Protein AF-0000000083314399 (afdb_homodimer)

InterPro domains:
  IPR007227 Cell shape-determining protein MreD [PF04093] (11-150)
  IPR007227 Cell shape-determining protein MreD [TIGR03426] (12-155)
  IPR026034 Cell shape-determining protein MreD, proteobacterial type [PIRSF018472] (8-161)
  IPR026034 Cell shape-determining protein MreD, proteobacterial type [PTHR37484] (16-159)

Solvent-accessible surface area (backbone atoms only — not comparable to full-atom values): 18284 Å² total; per-residue (Å²): 135,82,70,77,73,71,66,68,52,82,77,54,68,65,57,56,53,48,53,48,51,52,21,45,54,56,48,66,37,84,62,43,73,42,64,57,48,51,59,43,43,60,48,51,46,42,50,38,12,39,75,36,43,88,81,43,46,53,67,54,27,32,53,52,12,40,52,52,10,62,72,65,70,45,68,64,32,35,42,14,33,17,34,28,53,32,34,50,56,30,43,72,43,18,73,67,45,69,74,45,53,62,74,55,32,23,63,63,44,27,61,46,39,44,48,32,59,43,44,44,51,52,51,39,43,74,74,66,46,74,84,75,66,80,53,65,61,41,15,30,52,50,42,26,68,40,37,56,54,49,51,56,60,73,45,44,78,34,59,55,69,64,70,70,71,70,75,61,76,129,134,82,71,77,74,72,67,67,53,82,76,53,68,66,57,56,52,49,53,48,50,52,20,45,55,56,47,66,36,83,63,43,75,40,63,57,48,50,59,43,44,60,48,52,47,43,49,36,14,40,75,37,43,88,79,42,47,53,67,54,27,31,53,52,13,40,53,51,11,62,72,64,71,43,67,65,32,37,42,14,34,18,34,28,51,34,36,50,56,30,43,73,43,19,74,67,46,68,73,47,54,63,75,56,32,22,62,64,46,27,63,46,40,44,47,32,58,43,45,44,51,52,52,40,42,76,72,66,47,74,85,75,64,81,54,65,59,41,16,31,53,51,43,27,69,41,38,55,55,49,51,56,61,73,44,45,78,35,58,56,69,66,72,72,72,69,76,63,78,129

Organism: NCBI:txid1204385

Secondary structure (DSSP, 8-state):
--------PPPPHHHHHHHHHHHHHHHHSGGGGSTTS--HHHHHHHHHHHH-TTTS-HHHHHHHHHHHHHHTT--TTHHHHHHHHHHHHHHHHHHHHTTS-HHHHHHHHHHHHHHHHHHHHHHHHHTTPPPPPGGGGHHHHHHHHTHHHHHHHHTGGGG------TTS--/--------PPPPHHHHHHHHHHHHHHHHSGGGGSTTS--HHHHHHHHHHHH-TTTS-HHHHHHHHHHHHHHTT--TTHHHHHHHHHHHHHHHHHHHHTTS-HHHHHHHHHHHHHHHHHHHHHHHHHTTPPPPPGGGGHHHHHHHHTHHHHHHHHSGGGG------TTS--

Foldseek 3Di:
DPPQPLPQPDDDLVLLVVQLVVLLVVCLDPCVPPLQAARSNLLSLLVCLLVPVPSRDLVNLLVSQQVSCVSVVHDRCQLSVLSSQLSVVSNVCSVVLVVDDQLVSLVVSLVSLVSSLVSSQVVCVVVVDDRDDPSNSNRSVVSSVCSVVCCCPSSVVSSPRPPPPVPPDD/DPPQPLPQPDDDLVLLVVQLVVLLVVCLDPCVPPLQAANSNLLSLLVCLLVPVPSRDLVNLLVSQQVSCVSVVHDRCQSSVLSSQLSVVSNVCSVVLVPDDQLVSLVVSLVSLVSSLVSSQVVCVVVPDDRDDPSNSNRSVVSSVCSVVCCCPSSVVSSPRPPPPVPPDD

Nearest PDB structures (foldseek):
  8ubd-assembly1_C  TM=3.858E-01  e=6.790E+00  Bordetella phage BPP-1
  1x91-assembly1_A  TM=2.733E-01  e=7.111E+00  Arabidopsis thaliana
  8ubd-assembly1_C  TM=3.862E-01  e=6.000E+00  Bordetella phage BPP-1
  1x91-assembly1_A  TM=2.735E-01  e=3.454E+00  Arabidopsis thaliana
  2ef2-assembly1_A  TM=1.839E-01  e=8.279E+00  Physeter macrocephalus

Structure (mmCIF, N/CA/C/O backbone):
data_AF-0000000083314399-model_v1
#
loop_
_entity.id
_entity.type
_entity.pdbx_description
1 polymer 'Rod shape-determining protein MreD'
#
loop_
_atom_site.group_PDB
_atom_site.id
_atom_site.type_symbol
_atom_site.label_atom_id
_atom_site.label_alt_id
_atom_site.label_comp_id
_atom_site.label_asym_id
_atom_site.label_entity_id
_atom_site.label_seq_id
_atom_site.pdbx_PDB_ins_code
_atom_site.Cartn_x
_atom_site.Cartn_y
_atom_site.Cartn_z
_atom_site.occupancy
_atom_site.B_iso_or_equiv
_atom_site.auth_seq_id
_atom_site.auth_comp_id
_atom_site.auth_asym_id
_atom_site.auth_atom_id
_atom_site.pdbx_PDB_model_num
ATOM 1 N N . MET A 1 1 ? -33.312 -35.875 -5.895 1 33.41 1 MET A N 1
ATOM 2 C CA . MET A 1 1 ? -31.922 -35.719 -6.262 1 33.41 1 MET A CA 1
ATOM 3 C C . MET A 1 1 ? -31.297 -34.531 -5.551 1 33.41 1 MET A C 1
ATOM 5 O O . MET A 1 1 ? -31.453 -33.375 -5.984 1 33.41 1 MET A O 1
ATOM 9 N N . ASN A 1 2 ? -31.266 -34.438 -4.211 1 35.62 2 ASN A N 1
ATOM 10 C CA . ASN A 1 2 ? -30.75 -33.344 -3.381 1 35.62 2 ASN A CA 1
ATOM 11 C C . ASN A 1 2 ? -29.281 -33.062 -3.693 1 35.62 2 ASN A C 1
ATOM 13 O O . ASN A 1 2 ? -28.422 -33.938 -3.566 1 35.62 2 ASN A O 1
ATOM 17 N N . SER A 1 3 ? -29 -32.219 -4.641 1 41.69 3 SER A N 1
ATOM 18 C CA . SER A 1 3 ? -27.656 -31.75 -4.965 1 41.69 3 SER A CA 1
ATOM 19 C C . SER A 1 3 ? -26.875 -31.375 -3.701 1 41.69 3 SER A C 1
ATOM 21 O O . SER A 1 3 ? -27.375 -30.625 -2.869 1 41.69 3 SER A O 1
ATOM 23 N N . PRO A 1 4 ? -26.047 -32.219 -3.199 1 45.06 4 PRO A N 1
ATOM 24 C CA . PRO A 1 4 ? -25.266 -31.875 -2.018 1 45.06 4 PRO A CA 1
ATOM 25 C C . PRO A 1 4 ? -24.781 -30.438 -2.039 1 45.06 4 PRO A C 1
ATOM 27 O O . PRO A 1 4 ? -24.281 -29.969 -3.064 1 45.06 4 PRO A O 1
ATOM 30 N N . GLN A 1 5 ? -25.5 -29.562 -1.519 1 42.66 5 GLN A N 1
ATOM 31 C CA . GLN A 1 5 ? -25.062 -28.188 -1.385 1 42.66 5 GLN A CA 1
ATOM 32 C C . GLN A 1 5 ? -23.625 -28.109 -0.854 1 42.66 5 GLN A C 1
ATOM 34 O O . GLN A 1 5 ? -23.328 -28.656 0.209 1 42.66 5 GLN A O 1
ATOM 39 N N . TYR A 1 6 ? -22.562 -28.25 -1.559 1 45.03 6 TYR A N 1
ATOM 40 C CA . TYR A 1 6 ? -21.156 -28.047 -1.194 1 45.03 6 TYR A CA 1
ATOM 41 C C . TYR A 1 6 ? -21 -26.812 -0.312 1 45.03 6 TYR A C 1
ATOM 43 O O . TYR A 1 6 ? -21.281 -25.703 -0.737 1 45.03 6 TYR A O 1
AT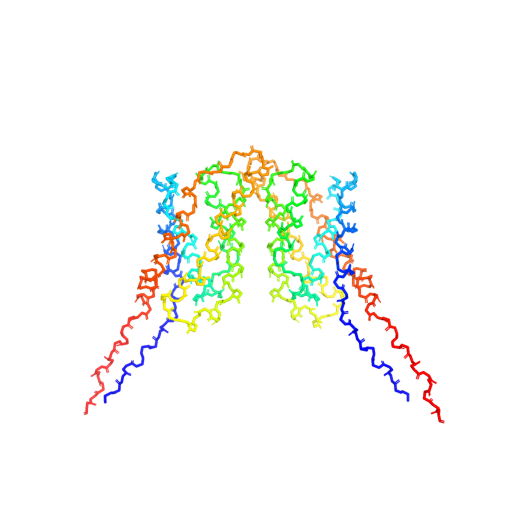OM 51 N N . LEU A 1 7 ? -21.328 -26.953 0.958 1 47.09 7 LEU A N 1
ATOM 52 C CA . LEU A 1 7 ? -21.031 -25.812 1.828 1 47.09 7 LEU A CA 1
ATOM 53 C C . LEU A 1 7 ? -19.531 -25.562 1.889 1 47.09 7 LEU A C 1
ATOM 55 O O . LEU A 1 7 ? -18.75 -26.484 2.107 1 47.09 7 LEU A O 1
ATOM 59 N N . LEU A 1 8 ? -18.953 -24.75 1.155 1 49.12 8 LEU A N 1
ATOM 60 C CA . LEU A 1 8 ? -17.547 -24.328 1.231 1 49.12 8 LEU A CA 1
ATOM 61 C C . LEU A 1 8 ? -17.156 -24.016 2.67 1 49.12 8 LEU A C 1
ATOM 63 O O . LEU A 1 8 ? -17.828 -23.234 3.346 1 49.12 8 LEU A O 1
ATOM 67 N N . ARG A 1 9 ? -16.547 -24.938 3.35 1 54.47 9 ARG A N 1
ATOM 68 C CA . ARG A 1 9 ? -16.047 -24.672 4.695 1 54.47 9 ARG A CA 1
ATOM 69 C C . ARG A 1 9 ? -15.039 -23.516 4.688 1 54.47 9 ARG A C 1
ATOM 71 O O . ARG A 1 9 ? -14.359 -23.281 3.688 1 54.47 9 ARG A O 1
ATOM 78 N N . PRO A 1 10 ? -15.062 -22.734 5.746 1 59.75 10 PRO A N 1
ATOM 79 C CA . PRO A 1 10 ? -14.094 -21.641 5.852 1 59.75 10 PRO A CA 1
ATOM 80 C C . PRO A 1 10 ? -12.648 -22.109 5.695 1 59.75 10 PRO A C 1
ATOM 82 O O . PRO A 1 10 ? -12.312 -23.234 6.109 1 59.75 10 PRO A O 1
ATOM 85 N N . VAL A 1 11 ? -11.977 -21.547 4.828 1 65.38 11 VAL A N 1
ATOM 86 C CA . VAL A 1 11 ? -10.586 -21.922 4.578 1 65.38 11 VAL A CA 1
ATOM 87 C C . VAL A 1 11 ? -9.789 -21.828 5.875 1 65.38 11 VAL A C 1
ATOM 89 O O . VAL A 1 11 ? -9.914 -20.859 6.625 1 65.38 11 VAL A O 1
ATOM 92 N N . ASN A 1 12 ? -9.07 -22.859 6.137 1 82.5 12 ASN A N 1
ATOM 93 C CA . ASN A 1 12 ? -8.172 -22.969 7.285 1 82.5 12 ASN A CA 1
ATOM 94 C C . ASN A 1 12 ? -6.992 -22.016 7.172 1 82.5 12 ASN A C 1
ATOM 96 O O . ASN A 1 12 ? -6.32 -21.969 6.145 1 82.5 12 ASN A O 1
ATOM 100 N N . PRO A 1 13 ? -6.734 -21.219 8.109 1 88.25 13 PRO A N 1
ATOM 101 C CA . PRO A 1 13 ? -5.59 -20.297 8.102 1 88.25 13 PRO A CA 1
ATOM 102 C C . PRO A 1 13 ? -4.262 -21.016 7.875 1 88.25 13 PRO A C 1
ATOM 104 O O . PRO A 1 13 ? -3.342 -20.438 7.281 1 88.25 13 PRO A O 1
ATOM 107 N N . GLY A 1 14 ? -4.277 -22.234 8.328 1 91.69 14 GLY A N 1
ATOM 108 C CA . GLY A 1 14 ? -3.076 -23.016 8.102 1 91.69 14 GLY A CA 1
ATOM 109 C C . GLY A 1 14 ? -2.795 -23.266 6.633 1 91.69 14 GLY A C 1
ATOM 110 O O . GLY A 1 14 ? -1.64 -23.234 6.203 1 91.69 14 GLY A O 1
ATOM 111 N N . PHE A 1 15 ? -3.811 -23.5 5.906 1 93.62 15 PHE A N 1
ATOM 112 C CA . PHE A 1 15 ? -3.66 -23.75 4.477 1 93.62 15 PHE A CA 1
ATOM 113 C C . PHE A 1 15 ? -3.199 -22.484 3.752 1 93.62 15 PHE A C 1
ATOM 115 O O . PHE A 1 15 ? -2.377 -22.562 2.838 1 93.62 15 PHE A O 1
ATOM 122 N N . ILE A 1 16 ? -3.707 -21.375 4.086 1 95.56 16 ILE A N 1
ATOM 123 C CA . ILE A 1 16 ? -3.291 -20.094 3.516 1 95.56 16 ILE A CA 1
ATOM 124 C C . ILE A 1 16 ? -1.799 -19.891 3.76 1 95.56 16 ILE A C 1
ATOM 126 O O . ILE A 1 16 ? -1.044 -19.609 2.826 1 95.56 16 ILE A O 1
ATOM 130 N N . ALA A 1 17 ? -1.405 -20.094 5.012 1 96.06 17 ALA A N 1
ATOM 131 C CA . ALA A 1 17 ? 0.004 -19.938 5.367 1 96.06 17 ALA A CA 1
ATOM 132 C C . ALA A 1 17 ? 0.876 -20.906 4.574 1 96.06 17 ALA A C 1
ATOM 134 O O . ALA A 1 17 ? 1.931 -20.531 4.062 1 96.06 17 ALA A O 1
ATOM 135 N N . PHE A 1 18 ? 0.398 -22.078 4.504 1 96.62 18 PHE A N 1
ATOM 136 C CA . PHE A 1 18 ? 1.119 -23.109 3.779 1 96.62 18 PHE A CA 1
ATOM 137 C C . PHE A 1 18 ? 1.294 -22.734 2.314 1 96.62 18 PHE A C 1
ATOM 139 O O . PHE A 1 18 ? 2.371 -22.906 1.744 1 96.62 18 PHE A O 1
ATOM 146 N N . SER A 1 19 ? 0.256 -22.234 1.686 1 96.88 19 SER A N 1
ATOM 147 C CA . SER A 1 19 ? 0.327 -21.844 0.28 1 96.88 19 SER A CA 1
ATOM 148 C C . SER A 1 19 ? 1.329 -20.719 0.069 1 96.88 19 SER A C 1
ATOM 150 O O . SER A 1 19 ? 2.041 -20.688 -0.937 1 96.88 19 SER A O 1
ATOM 152 N N . PHE A 1 20 ? 1.442 -19.766 1.006 1 97.75 20 PHE A N 1
ATOM 153 C CA . PHE A 1 20 ? 2.42 -18.688 0.909 1 97.75 20 PHE A CA 1
ATOM 154 C C . PHE A 1 20 ? 3.838 -19.234 1.056 1 97.75 20 PHE A C 1
ATOM 156 O O . PHE A 1 20 ? 4.754 -18.781 0.37 1 97.75 20 PHE A O 1
ATOM 163 N N . VAL A 1 21 ? 3.992 -20.172 1.996 1 97.12 21 VAL A N 1
ATOM 164 C CA . VAL A 1 21 ? 5.309 -20.75 2.211 1 97.12 21 VAL A CA 1
ATOM 165 C C . VAL A 1 21 ? 5.777 -21.453 0.937 1 97.12 21 VAL A C 1
ATOM 167 O O . VAL A 1 21 ? 6.918 -21.281 0.504 1 97.12 21 VAL A O 1
ATOM 170 N N . LEU A 1 22 ? 4.938 -22.219 0.293 1 96.75 22 LEU A N 1
ATOM 171 C CA . LEU A 1 22 ? 5.266 -22.922 -0.943 1 96.75 22 LEU A CA 1
ATOM 172 C C . LEU A 1 22 ? 5.594 -21.938 -2.059 1 96.75 22 LEU A C 1
ATOM 174 O O . LEU A 1 22 ? 6.547 -22.141 -2.811 1 96.75 22 LEU A O 1
ATOM 178 N N . ALA A 1 23 ? 4.793 -20.906 -2.195 1 96.88 23 ALA A N 1
ATOM 179 C CA . ALA A 1 23 ? 5.039 -19.891 -3.205 1 96.88 23 ALA A CA 1
ATOM 180 C C . ALA A 1 23 ? 6.379 -19.203 -2.975 1 96.88 23 ALA A C 1
ATOM 182 O O . ALA A 1 23 ? 7.129 -18.953 -3.924 1 96.88 23 ALA A O 1
ATOM 183 N N . PHE A 1 24 ? 6.652 -18.922 -1.72 1 95.69 24 PHE A N 1
ATOM 184 C CA . PHE A 1 24 ? 7.91 -18.281 -1.346 1 95.69 24 PHE A CA 1
ATOM 185 C C . PHE A 1 24 ? 9.094 -19.188 -1.671 1 95.69 24 PHE A C 1
ATOM 187 O O . PHE A 1 24 ? 10.102 -18.734 -2.219 1 95.69 24 PHE A O 1
ATOM 194 N N . LEU A 1 25 ? 8.977 -20.453 -1.28 1 94.44 25 LEU A N 1
ATOM 195 C CA . LEU A 1 25 ? 10.031 -21.422 -1.569 1 94.44 25 LEU A CA 1
ATOM 196 C C . LEU A 1 25 ? 10.266 -21.531 -3.072 1 94.44 25 LEU A C 1
ATOM 198 O O . LEU A 1 25 ? 11.414 -21.641 -3.52 1 94.44 25 LEU A O 1
ATOM 202 N N . PHE A 1 26 ? 9.195 -21.484 -3.848 1 93.88 26 PHE A N 1
ATOM 203 C CA . PHE A 1 26 ? 9.312 -21.516 -5.301 1 93.88 26 PHE A CA 1
ATOM 204 C C . PHE A 1 26 ? 10.102 -20.312 -5.805 1 93.88 26 PHE A C 1
ATOM 206 O O . PHE A 1 26 ? 10.977 -20.453 -6.656 1 93.88 26 PHE A O 1
ATOM 213 N N . ASN A 1 27 ? 9.812 -19.172 -5.293 1 93.12 27 ASN A N 1
ATOM 214 C CA . ASN A 1 27 ? 10.469 -17.938 -5.723 1 93.12 27 ASN A CA 1
ATOM 215 C C . ASN A 1 27 ? 11.93 -17.891 -5.285 1 93.12 27 ASN A C 1
ATOM 217 O O . ASN A 1 27 ? 12.742 -17.172 -5.871 1 93.12 27 ASN A O 1
ATOM 221 N N . LEU A 1 28 ? 12.258 -18.609 -4.234 1 87.94 28 LEU A N 1
ATOM 222 C CA . LEU A 1 28 ? 13.609 -18.609 -3.697 1 87.94 28 LEU A CA 1
ATOM 223 C C . LEU A 1 28 ? 14.516 -19.516 -4.527 1 87.94 28 LEU A C 1
ATOM 225 O O . LEU A 1 28 ? 15.742 -19.453 -4.41 1 87.94 28 LEU A O 1
ATOM 229 N N . MET A 1 29 ? 13.977 -20.297 -5.277 1 88.25 29 MET A N 1
ATOM 230 C CA . MET A 1 29 ? 14.766 -21.234 -6.082 1 88.25 29 MET A CA 1
ATOM 231 C C . MET A 1 29 ? 15.625 -20.484 -7.094 1 88.25 29 MET A C 1
ATOM 233 O O . MET A 1 29 ? 15.312 -19.359 -7.473 1 88.25 29 MET A O 1
ATOM 237 N N . PRO A 1 30 ? 16.656 -21.062 -7.543 1 81.44 30 PRO A N 1
ATOM 238 C CA . PRO A 1 30 ? 17.625 -20.391 -8.422 1 81.44 30 PRO A CA 1
ATOM 239 C C . PRO A 1 30 ? 17 -19.906 -9.727 1 81.44 30 PRO A C 1
ATOM 241 O O . PRO A 1 30 ? 17.5 -18.969 -10.344 1 81.44 30 PRO A O 1
ATOM 244 N N . TRP A 1 31 ? 15.898 -20.547 -10.172 1 77.25 31 TRP A N 1
ATOM 245 C CA . TRP A 1 31 ? 15.266 -20.094 -11.406 1 77.25 31 TRP A CA 1
ATOM 246 C C . TRP A 1 31 ? 14.477 -18.812 -11.18 1 77.25 31 TRP A C 1
ATOM 248 O O . TRP A 1 31 ? 14.016 -18.188 -12.133 1 77.25 31 TRP A O 1
ATOM 258 N N .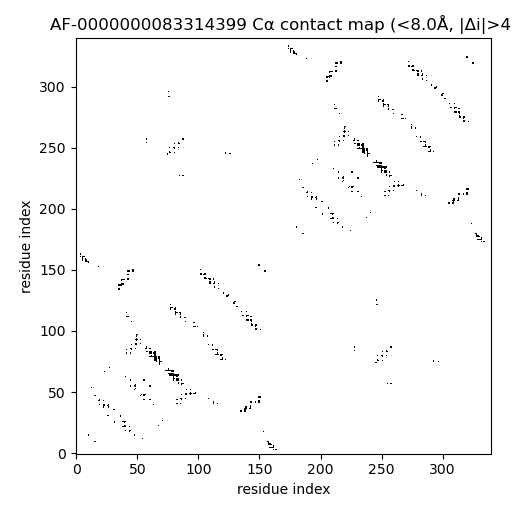 GLY A 1 32 ? 14.391 -18.469 -9.977 1 68.5 32 GLY A N 1
ATOM 259 C CA . GLY A 1 32 ? 13.617 -17.281 -9.625 1 68.5 32 GLY A CA 1
ATOM 260 C C . GLY A 1 32 ? 14.195 -16 -10.211 1 68.5 32 GLY A C 1
ATOM 261 O O . GLY A 1 32 ? 13.484 -15.008 -10.359 1 68.5 32 GLY A O 1
ATOM 262 N N . HIS A 1 33 ? 15.391 -16.094 -10.641 1 67.69 33 HIS A N 1
ATOM 263 C CA . HIS A 1 33 ? 16.062 -14.906 -11.164 1 67.69 33 HIS A CA 1
ATOM 264 C C . HIS A 1 33 ? 15.891 -14.805 -12.672 1 67.69 33 HIS A C 1
ATOM 266 O O . HIS A 1 33 ? 16.219 -13.773 -13.273 1 67.69 33 HIS A O 1
ATOM 272 N N . ILE A 1 34 ? 15.312 -15.859 -13.148 1 75.25 34 ILE A N 1
ATOM 273 C CA . ILE A 1 34 ? 15.008 -15.805 -14.57 1 75.25 34 ILE A CA 1
ATOM 274 C C . ILE A 1 34 ? 13.852 -14.836 -14.82 1 75.25 34 ILE A C 1
ATOM 276 O O . ILE A 1 34 ? 12.883 -14.812 -14.055 1 75.25 34 ILE A O 1
ATOM 280 N N . GLN A 1 35 ? 13.961 -14.133 -15.82 1 77.62 35 GLN A N 1
ATOM 281 C CA . GLN A 1 35 ? 13.078 -12.984 -16.047 1 77.62 35 GLN A CA 1
ATOM 282 C C . GLN A 1 35 ? 11.664 -13.438 -16.375 1 77.62 35 GLN A C 1
ATOM 284 O O . GLN A 1 35 ? 10.703 -12.68 -16.172 1 77.62 35 GLN A O 1
ATOM 289 N N . TRP A 1 36 ? 11.508 -14.727 -16.781 1 83.88 36 TRP A N 1
ATOM 290 C CA . TRP A 1 36 ? 10.172 -15.109 -17.219 1 83.88 36 TRP A CA 1
ATOM 291 C C . TRP A 1 36 ? 9.469 -15.938 -16.141 1 83.88 36 TRP A C 1
ATOM 293 O O . TRP A 1 36 ? 8.289 -16.281 -16.281 1 83.88 36 TRP A O 1
ATOM 303 N N . ILE A 1 37 ? 10.117 -16.219 -15.125 1 89.88 37 ILE A N 1
ATOM 304 C CA . ILE A 1 37 ? 9.516 -17.016 -14.07 1 89.88 37 ILE A CA 1
ATOM 305 C C . ILE A 1 37 ? 8.484 -16.188 -13.312 1 89.88 37 ILE A C 1
ATOM 307 O O . ILE A 1 37 ? 8.781 -15.055 -12.891 1 89.88 37 ILE A O 1
ATOM 311 N N . PRO A 1 38 ? 7.289 -16.75 -13.219 1 94.44 38 PRO A N 1
ATOM 312 C CA . PRO A 1 38 ? 6.238 -15.984 -12.539 1 94.44 38 PRO A CA 1
ATOM 313 C C . PRO A 1 38 ? 6.496 -15.828 -11.047 1 94.44 38 PRO A C 1
ATOM 315 O O . PRO A 1 38 ? 7.148 -16.688 -10.438 1 94.44 38 PRO A O 1
ATOM 318 N N . ASP A 1 39 ? 6.113 -14.758 -10.477 1 95.38 39 ASP A N 1
ATOM 319 C CA . ASP A 1 39 ? 6.102 -14.531 -9.031 1 95.38 39 ASP A CA 1
ATOM 320 C C . ASP A 1 39 ? 4.902 -15.211 -8.383 1 95.38 39 ASP A C 1
ATOM 322 O O . ASP A 1 39 ? 3.818 -14.633 -8.297 1 95.38 39 ASP A O 1
ATOM 326 N N . LEU A 1 40 ? 5.133 -16.375 -7.828 1 97 40 LEU A N 1
ATOM 327 C CA . LEU A 1 40 ? 4.039 -17.156 -7.262 1 97 40 LEU A CA 1
ATOM 328 C C . LEU A 1 40 ? 3.523 -16.516 -5.977 1 97 40 LEU A C 1
ATOM 330 O O . LEU A 1 40 ? 2.361 -16.703 -5.609 1 97 40 LEU A O 1
ATOM 334 N N . VAL A 1 41 ? 4.391 -15.805 -5.258 1 97.25 41 VAL A N 1
ATOM 335 C CA . VAL A 1 41 ? 3.941 -15.109 -4.055 1 97.25 41 VAL A CA 1
ATOM 336 C C . VAL A 1 41 ? 2.902 -14.055 -4.43 1 97.25 41 VAL A C 1
ATOM 338 O O . VAL A 1 41 ? 1.855 -13.945 -3.785 1 97.25 41 VAL A O 1
ATOM 341 N N . ALA A 1 42 ? 3.186 -13.297 -5.484 1 97.44 42 ALA A N 1
ATOM 342 C CA . ALA A 1 42 ? 2.234 -12.297 -5.965 1 97.44 42 ALA A CA 1
ATOM 343 C C . ALA A 1 42 ? 0.92 -12.945 -6.387 1 97.44 42 ALA A C 1
ATOM 345 O O . ALA A 1 42 ? -0.159 -12.438 -6.078 1 97.44 42 ALA A O 1
ATOM 346 N N . LEU A 1 43 ? 1.04 -14.062 -7.059 1 98.19 43 LEU A N 1
ATOM 347 C CA . LEU A 1 43 ? -0.142 -14.766 -7.539 1 98.19 43 LEU A CA 1
ATOM 348 C C . LEU A 1 43 ? -0.992 -15.258 -6.371 1 98.19 43 LEU A C 1
ATOM 350 O O . LEU A 1 43 ? -2.205 -15.047 -6.348 1 98.19 43 LEU A O 1
ATOM 354 N N . VAL A 1 44 ? -0.405 -15.875 -5.434 1 98.19 44 VAL A N 1
ATOM 355 C CA . VAL A 1 44 ? -1.103 -16.406 -4.27 1 98.19 44 VAL A CA 1
ATOM 356 C C . VAL A 1 44 ? -1.679 -15.258 -3.443 1 98.19 44 VAL A C 1
ATOM 358 O O . VAL A 1 44 ? -2.787 -15.359 -2.912 1 98.19 44 VAL A O 1
ATOM 361 N N . LEU A 1 45 ? -0.898 -14.203 -3.367 1 98.31 45 LEU A N 1
ATOM 362 C CA . LEU A 1 45 ? -1.352 -13.031 -2.625 1 98.31 45 LEU A CA 1
ATOM 363 C C . LEU A 1 45 ? -2.635 -12.469 -3.23 1 98.31 45 LEU A C 1
ATOM 365 O O . LEU A 1 45 ? -3.617 -12.25 -2.518 1 98.31 45 LEU A O 1
ATOM 369 N N . VAL A 1 46 ? -2.568 -12.242 -4.523 1 97.88 46 VAL A N 1
ATOM 370 C CA . VAL A 1 46 ? -3.752 -11.688 -5.172 1 97.88 46 VAL A CA 1
ATOM 371 C C . VAL A 1 46 ? -4.922 -12.656 -5.035 1 97.88 46 VAL A C 1
ATOM 373 O O . VAL A 1 46 ? -6.062 -12.242 -4.812 1 97.88 46 VAL A O 1
ATOM 376 N N . PHE A 1 47 ? -4.668 -13.938 -5.133 1 97.94 47 PHE A N 1
ATOM 377 C CA . PHE A 1 47 ? -5.707 -14.953 -5 1 97.94 47 PHE A CA 1
ATOM 378 C C . PHE A 1 47 ? -6.395 -14.852 -3.643 1 97.94 47 PHE A C 1
ATOM 380 O O . PHE A 1 47 ? -7.621 -14.773 -3.568 1 97.94 47 PHE A O 1
ATOM 387 N N . TRP A 1 48 ? -5.684 -14.82 -2.629 1 97.5 48 TRP A N 1
ATOM 388 C CA . TRP A 1 48 ? -6.27 -14.805 -1.293 1 97.5 48 TRP A CA 1
ATOM 389 C C . TRP A 1 48 ? -6.887 -13.445 -0.982 1 97.5 48 TRP A C 1
ATOM 391 O O . TRP A 1 48 ? -7.875 -13.359 -0.249 1 97.5 48 TRP A O 1
ATOM 401 N N . ASN A 1 49 ? -6.227 -12.352 -1.531 1 97.19 49 ASN A N 1
ATOM 402 C CA . ASN A 1 49 ? -6.848 -11.039 -1.371 1 97.19 49 ASN A CA 1
ATOM 403 C C . ASN A 1 49 ? -8.25 -11 -1.967 1 97.19 49 ASN A C 1
ATOM 405 O O . ASN A 1 49 ? -9.133 -10.312 -1.452 1 97.19 49 ASN A O 1
ATOM 409 N N . ILE A 1 50 ? -8.438 -11.703 -3.008 1 96.25 50 ILE A N 1
ATOM 410 C CA . ILE A 1 50 ? -9.727 -11.727 -3.697 1 96.25 50 ILE A CA 1
ATOM 411 C C . ILE A 1 50 ? -10.68 -12.68 -2.986 1 96.25 50 ILE A C 1
ATOM 413 O O . ILE A 1 50 ? -11.852 -12.352 -2.771 1 96.25 50 ILE A O 1
ATOM 417 N N . HIS A 1 51 ? -10.242 -13.812 -2.527 1 94.69 51 HIS A N 1
ATOM 418 C CA . HIS A 1 51 ? -11.117 -14.836 -1.979 1 94.69 51 HIS A CA 1
ATOM 419 C C . HIS A 1 51 ? -11.266 -14.688 -0.469 1 94.69 51 HIS A C 1
ATOM 421 O O . HIS A 1 51 ? -12.328 -14.984 0.086 1 94.69 51 HIS A O 1
ATOM 427 N N . GLN A 1 52 ? -10.211 -14.242 0.203 1 94.12 52 GLN A N 1
ATOM 428 C CA . GLN A 1 52 ? -10.234 -14.094 1.655 1 94.12 52 GLN A CA 1
ATOM 429 C C . GLN A 1 52 ? -9.586 -12.781 2.086 1 94.12 52 GLN A C 1
ATOM 431 O O . GLN A 1 52 ? -8.609 -12.773 2.836 1 94.12 52 GLN A O 1
ATOM 436 N N . PRO A 1 53 ? -10.172 -11.641 1.704 1 92.62 53 PRO A N 1
ATOM 437 C CA . PRO A 1 53 ? -9.578 -10.336 2.014 1 92.62 53 PRO A CA 1
ATOM 438 C C . PRO A 1 53 ? -9.508 -10.062 3.516 1 92.62 53 PRO A C 1
ATOM 440 O O . PRO A 1 53 ? -8.688 -9.258 3.961 1 92.62 53 PRO A O 1
ATOM 443 N N . ARG A 1 54 ? -10.305 -10.758 4.355 1 89.25 54 ARG A N 1
ATOM 444 C CA . ARG A 1 54 ? -10.312 -10.547 5.801 1 89.25 54 ARG A CA 1
ATOM 445 C C . ARG A 1 54 ? -9.156 -11.281 6.465 1 89.25 54 ARG A C 1
ATOM 447 O O . ARG A 1 54 ? -8.688 -10.875 7.535 1 89.25 54 ARG A O 1
ATOM 454 N N . ARG A 1 55 ? -8.695 -12.32 5.863 1 92 55 ARG A N 1
ATOM 455 C CA . ARG A 1 55 ? -7.637 -13.141 6.445 1 92 55 ARG A CA 1
ATOM 456 C C . ARG A 1 55 ? -6.262 -12.68 5.977 1 92 55 ARG A C 1
ATOM 458 O O . ARG A 1 55 ? -5.277 -12.797 6.711 1 92 55 ARG A O 1
ATOM 465 N N . VAL A 1 56 ? -6.23 -12.234 4.797 1 94.31 56 VAL A N 1
ATOM 466 C CA . VAL A 1 56 ? -4.973 -11.766 4.215 1 94.31 56 VAL A CA 1
ATOM 467 C C . VAL A 1 56 ? -5.074 -10.281 3.895 1 94.31 56 VAL A C 1
ATOM 469 O O . VAL A 1 56 ? -5.648 -9.898 2.873 1 94.31 56 VAL A O 1
ATOM 472 N N . GLY A 1 57 ? -4.527 -9.539 4.785 1 88.19 57 GLY A N 1
ATOM 473 C CA . GLY A 1 57 ? -4.586 -8.094 4.613 1 88.19 57 GLY A CA 1
ATOM 474 C C . GLY A 1 57 ? -3.289 -7.5 4.102 1 88.19 57 GLY A C 1
ATOM 475 O O . GLY A 1 57 ? -2.434 -8.219 3.582 1 88.19 57 GLY A O 1
ATOM 476 N N . MET A 1 58 ? -3.168 -6.191 4.223 1 88.25 58 MET A N 1
ATOM 477 C CA . MET A 1 58 ? -2.051 -5.418 3.688 1 88.25 58 MET A CA 1
ATOM 478 C C . MET A 1 58 ? -0.773 -5.691 4.473 1 88.25 58 MET A C 1
ATOM 480 O O . MET A 1 58 ? 0.323 -5.672 3.912 1 88.25 58 MET A O 1
ATOM 484 N N . VAL A 1 59 ? -0.967 -5.98 5.742 1 87.69 59 VAL A N 1
ATOM 485 C CA . VAL A 1 59 ? 0.195 -6.238 6.586 1 87.69 59 VAL A CA 1
ATOM 486 C C . VAL A 1 59 ? 0.901 -7.508 6.117 1 87.69 59 VAL A C 1
ATOM 488 O O . VAL A 1 59 ? 2.131 -7.559 6.062 1 87.69 59 VAL A O 1
ATOM 491 N N . VAL A 1 60 ? 0.16 -8.492 5.723 1 93.81 60 VAL A N 1
ATOM 492 C CA . VAL A 1 60 ? 0.724 -9.727 5.195 1 93.81 60 VAL A CA 1
ATOM 493 C C . VAL A 1 60 ? 1.474 -9.445 3.896 1 93.81 60 VAL A C 1
ATOM 495 O O . VAL A 1 60 ? 2.592 -9.922 3.699 1 93.81 60 VAL A O 1
ATOM 498 N N . ALA A 1 61 ? 0.856 -8.672 3.055 1 95.75 61 ALA A N 1
ATOM 499 C CA . ALA A 1 61 ? 1.49 -8.305 1.793 1 95.75 61 ALA A CA 1
ATOM 500 C C . ALA A 1 61 ? 2.814 -7.582 2.037 1 95.75 61 ALA A C 1
ATOM 502 O O . ALA A 1 61 ? 3.814 -7.871 1.377 1 95.75 61 ALA A O 1
ATOM 503 N N . PHE A 1 62 ? 2.818 -6.73 3.029 1 91.75 62 PHE A N 1
ATOM 504 C CA . PHE A 1 62 ? 4.012 -5.969 3.385 1 91.75 62 PHE A CA 1
ATOM 505 C C . PHE A 1 62 ? 5.117 -6.891 3.877 1 91.75 62 PHE A C 1
ATOM 507 O O . PHE A 1 62 ? 6.258 -6.801 3.416 1 91.75 62 PHE A O 1
ATOM 514 N N . LEU A 1 63 ? 4.781 -7.789 4.754 1 92.25 63 LEU A N 1
ATOM 515 C CA . LEU A 1 63 ? 5.758 -8.703 5.34 1 92.25 63 LEU A CA 1
ATOM 516 C C . LEU A 1 63 ? 6.309 -9.656 4.285 1 92.25 63 LEU A C 1
ATOM 518 O O . LEU A 1 63 ? 7.512 -9.914 4.246 1 92.25 63 LEU A O 1
ATOM 522 N N . LEU A 1 64 ? 5.457 -10.141 3.436 1 95.31 64 LEU A N 1
ATOM 523 C CA . LEU A 1 64 ? 5.895 -11.016 2.354 1 95.31 64 LEU A CA 1
ATOM 524 C C . LEU A 1 64 ? 6.816 -10.273 1.392 1 95.31 64 LEU A C 1
ATOM 526 O O . LEU A 1 64 ? 7.816 -10.828 0.928 1 95.31 64 LEU A O 1
ATOM 530 N N . GLY A 1 65 ? 6.414 -9.07 1.052 1 93.44 65 GLY A N 1
ATOM 531 C CA . GLY A 1 65 ? 7.258 -8.242 0.204 1 93.44 65 GLY A CA 1
ATOM 532 C C . GLY A 1 65 ? 8.633 -7.992 0.793 1 93.44 65 GLY A C 1
ATOM 533 O O . GLY A 1 65 ? 9.641 -8.078 0.087 1 93.44 65 GLY A O 1
ATOM 534 N N . LEU A 1 66 ? 8.703 -7.703 2.08 1 90.44 66 LEU A N 1
ATOM 535 C CA . LEU A 1 66 ? 9.984 -7.496 2.748 1 90.44 66 LEU A CA 1
ATOM 536 C C . LEU A 1 66 ? 10.844 -8.758 2.684 1 90.44 66 LEU A C 1
ATOM 538 O O . LEU A 1 66 ? 12.055 -8.68 2.451 1 90.44 66 LEU A O 1
ATOM 542 N N . LEU A 1 67 ? 10.219 -9.844 2.93 1 91.69 67 LEU A N 1
ATOM 543 C CA . LEU A 1 67 ? 10.93 -11.117 2.863 1 91.69 67 LEU A CA 1
ATOM 544 C C . LEU A 1 67 ? 11.516 -11.336 1.475 1 91.69 67 LEU A C 1
ATOM 546 O O . LEU A 1 67 ? 12.664 -11.766 1.344 1 91.69 67 LEU A O 1
ATOM 550 N N . MET A 1 68 ? 10.75 -11.031 0.456 1 91.88 68 MET A N 1
ATOM 551 C CA . MET A 1 68 ? 11.219 -11.164 -0.921 1 91.88 68 MET A CA 1
ATOM 552 C C . MET A 1 68 ? 12.383 -10.211 -1.194 1 91.88 68 MET A C 1
ATOM 554 O O . MET A 1 68 ? 13.32 -10.562 -1.913 1 91.88 68 MET A O 1
ATOM 558 N N . ASP A 1 69 ? 12.266 -9.023 -0.667 1 89.75 69 ASP A N 1
ATOM 559 C CA . ASP A 1 69 ? 13.328 -8.031 -0.846 1 89.75 69 ASP A CA 1
ATOM 560 C C . ASP A 1 69 ? 14.641 -8.508 -0.227 1 89.75 69 ASP A C 1
ATOM 562 O O . ASP A 1 69 ? 15.703 -8.352 -0.825 1 89.75 69 ASP A O 1
ATOM 566 N N . VAL A 1 70 ? 14.555 -8.977 0.956 1 85.06 70 VAL A N 1
ATOM 567 C CA . VAL A 1 70 ? 15.742 -9.438 1.675 1 85.06 70 VAL A CA 1
ATOM 568 C C . VAL A 1 70 ? 16.375 -10.602 0.924 1 85.06 70 VAL A C 1
ATOM 570 O O . VAL A 1 70 ? 17.609 -10.656 0.772 1 85.06 70 VAL A O 1
ATOM 573 N N . HIS A 1 71 ? 15.602 -11.445 0.437 1 83.44 71 HIS A N 1
ATOM 574 C CA . HIS A 1 71 ? 16.109 -12.633 -0.253 1 83.44 71 HIS A CA 1
ATOM 575 C C . HIS A 1 71 ? 16.812 -12.258 -1.551 1 83.44 71 HIS A C 1
ATOM 577 O O . HIS A 1 71 ? 17.859 -12.828 -1.884 1 83.44 71 HIS A O 1
ATOM 583 N N . GLU A 1 72 ? 16.297 -11.352 -2.252 1 79.06 72 GLU A N 1
ATOM 584 C CA . GLU A 1 72 ? 16.828 -11 -3.564 1 79.06 72 GLU A CA 1
ATOM 585 C C . GLU A 1 72 ? 17.906 -9.93 -3.451 1 79.06 72 GLU A C 1
ATOM 587 O O . GLU A 1 72 ? 18.453 -9.477 -4.461 1 79.06 72 GLU A O 1
ATOM 592 N N . ALA A 1 73 ? 18.219 -9.617 -2.246 1 69.06 73 ALA A N 1
ATOM 593 C CA . ALA A 1 73 ? 19.219 -8.586 -2.021 1 69.06 73 ALA A CA 1
ATOM 594 C C . ALA A 1 73 ? 18.922 -7.336 -2.846 1 69.06 73 ALA A C 1
ATOM 596 O O . ALA A 1 73 ? 19.812 -6.766 -3.469 1 69.06 73 ALA A O 1
ATOM 597 N N . ARG A 1 74 ? 17.641 -7.082 -2.979 1 72.31 74 ARG A N 1
ATOM 598 C CA . ARG A 1 74 ? 17.188 -5.906 -3.715 1 72.31 74 ARG A CA 1
ATOM 599 C C . ARG A 1 74 ? 16.984 -4.719 -2.779 1 72.31 74 ARG A C 1
ATOM 601 O O . ARG A 1 74 ? 17.281 -4.801 -1.589 1 72.31 74 ARG A O 1
ATOM 608 N N . LEU A 1 75 ? 16.766 -3.576 -3.492 1 73.75 75 LEU A N 1
ATOM 609 C CA . LEU A 1 75 ? 16.375 -2.41 -2.707 1 73.75 75 LEU A CA 1
ATOM 610 C C . LEU A 1 75 ? 15.211 -2.746 -1.779 1 73.75 75 LEU A C 1
ATOM 612 O O . LEU A 1 75 ? 14.18 -3.252 -2.227 1 73.75 75 LEU A O 1
ATOM 616 N N . LEU A 1 76 ? 15.562 -2.697 -0.502 1 79.12 76 LEU A N 1
ATOM 617 C CA . LEU A 1 76 ? 14.547 -3.016 0.497 1 79.12 76 LEU A CA 1
ATOM 618 C C . LEU A 1 76 ? 13.305 -2.143 0.312 1 79.12 76 LEU A C 1
ATOM 620 O O . LEU A 1 76 ? 13.422 -0.928 0.133 1 79.12 76 LEU A O 1
ATOM 624 N N . GLY A 1 77 ? 12.125 -2.742 0.196 1 81.31 77 GLY A N 1
ATOM 625 C CA . GLY A 1 77 ? 10.867 -2.037 0.056 1 81.31 77 GLY A CA 1
ATOM 626 C C . GLY A 1 77 ? 10.281 -2.133 -1.34 1 81.31 77 GLY A C 1
ATOM 627 O O . GLY A 1 77 ? 9.133 -1.744 -1.565 1 81.31 77 GLY A O 1
ATOM 628 N N . GLU A 1 78 ? 11.039 -2.609 -2.225 1 86.94 78 GLU A N 1
ATOM 629 C CA . GLU A 1 78 ? 10.562 -2.688 -3.604 1 86.94 78 GLU A CA 1
ATOM 630 C C . GLU A 1 78 ? 9.383 -3.645 -3.727 1 86.94 78 GLU A C 1
ATOM 632 O O . GLU A 1 78 ? 8.289 -3.238 -4.129 1 86.94 78 GLU A O 1
ATOM 637 N N . HIS A 1 79 ? 9.633 -4.891 -3.357 1 90.81 79 HIS A N 1
ATOM 638 C CA . HIS A 1 79 ? 8.539 -5.855 -3.406 1 90.81 79 HIS A CA 1
ATOM 639 C C . HIS A 1 79 ? 7.473 -5.535 -2.363 1 90.81 79 HIS A C 1
ATOM 641 O O . HIS A 1 79 ? 6.285 -5.77 -2.59 1 90.81 79 HIS A O 1
ATOM 647 N N . ALA A 1 80 ? 7.938 -5.074 -1.203 1 92.31 80 ALA A N 1
ATOM 648 C CA . ALA A 1 80 ? 6.984 -4.691 -0.167 1 92.31 80 ALA A CA 1
ATOM 649 C C . ALA A 1 80 ? 5.961 -3.693 -0.706 1 92.31 80 ALA A C 1
ATOM 651 O O . ALA A 1 80 ? 4.758 -3.844 -0.477 1 92.31 80 ALA A O 1
ATOM 652 N N . MET A 1 81 ? 6.473 -2.75 -1.421 1 90.5 81 MET A N 1
ATOM 653 C CA . MET A 1 81 ? 5.586 -1.749 -2.006 1 90.5 81 MET A CA 1
ATOM 654 C C . MET A 1 81 ? 4.699 -2.369 -3.082 1 90.5 81 MET A C 1
ATOM 656 O O . MET A 1 81 ? 3.488 -2.143 -3.102 1 90.5 81 MET A O 1
ATOM 660 N N . ALA A 1 82 ? 5.285 -3.109 -3.943 1 94.12 82 ALA A N 1
ATOM 661 C CA . ALA A 1 82 ? 4.539 -3.748 -5.023 1 94.12 82 ALA A CA 1
ATOM 662 C C . ALA A 1 82 ? 3.414 -4.621 -4.477 1 94.12 82 ALA A C 1
ATOM 664 O O . ALA A 1 82 ? 2.273 -4.535 -4.938 1 94.12 82 ALA A O 1
ATOM 665 N N . TYR A 1 83 ? 3.729 -5.426 -3.463 1 96.25 83 TYR A N 1
ATOM 666 C CA . TYR A 1 83 ? 2.764 -6.367 -2.904 1 96.25 83 TYR A CA 1
ATOM 667 C C . TYR A 1 83 ? 1.662 -5.633 -2.15 1 96.25 83 TYR A C 1
ATOM 669 O O . TYR A 1 83 ? 0.5 -6.047 -2.18 1 96.25 83 TYR A O 1
ATOM 677 N N . THR A 1 84 ? 2.033 -4.594 -1.471 1 93 84 THR A N 1
ATOM 678 C CA . THR A 1 84 ? 1.026 -3.822 -0.75 1 93 84 THR A CA 1
ATOM 679 C C . THR A 1 84 ? 0.06 -3.152 -1.722 1 93 84 THR A C 1
ATOM 681 O O . THR A 1 84 ? -1.152 -3.148 -1.497 1 93 84 THR A O 1
ATOM 684 N N . MET A 1 85 ? 0.626 -2.574 -2.75 1 92.94 85 MET A N 1
ATOM 685 C CA . MET A 1 85 ? -0.237 -1.965 -3.758 1 92.94 85 MET A CA 1
ATOM 686 C C . MET A 1 85 ? -1.123 -3.014 -4.422 1 92.94 85 MET A C 1
ATOM 688 O O . MET A 1 85 ? -2.316 -2.785 -4.625 1 92.94 85 MET A O 1
ATOM 692 N N . LEU A 1 86 ? -0.531 -4.074 -4.766 1 95.81 86 LEU A N 1
ATOM 693 C CA . LEU A 1 86 ? -1.283 -5.191 -5.328 1 95.81 86 LEU A CA 1
ATOM 694 C C . LEU A 1 86 ? -2.441 -5.582 -4.414 1 95.81 86 LEU A C 1
ATOM 696 O O . LEU A 1 86 ? -3.576 -5.73 -4.875 1 95.81 86 LEU A O 1
ATOM 700 N N . SER A 1 87 ? -2.15 -5.742 -3.178 1 95.75 87 SER A N 1
ATOM 701 C CA . SER A 1 87 ? -3.148 -6.168 -2.203 1 95.75 87 SER A CA 1
ATOM 702 C C . SER A 1 87 ? -4.262 -5.133 -2.066 1 95.75 87 SER A C 1
ATOM 704 O O . SER A 1 87 ? -5.438 -5.488 -1.977 1 95.75 87 SER A O 1
ATOM 706 N N . TYR A 1 88 ? -3.889 -3.908 -2.072 1 92 88 TYR A N 1
ATOM 707 C CA . TYR A 1 88 ? -4.895 -2.857 -1.963 1 92 88 TYR A CA 1
ATOM 708 C C . TYR A 1 88 ? -5.906 -2.949 -3.1 1 92 88 TYR A C 1
ATOM 710 O O . TYR A 1 88 ? -7.113 -3.008 -2.859 1 92 88 TYR A O 1
ATOM 718 N N . PHE A 1 89 ? -5.406 -2.979 -4.281 1 93.69 89 PHE A N 1
ATOM 719 C CA . PHE A 1 89 ? -6.289 -2.986 -5.445 1 93.69 89 PHE A CA 1
ATOM 720 C C . PHE A 1 89 ? -7.078 -4.289 -5.516 1 93.69 89 PHE A C 1
ATOM 722 O O . PHE A 1 89 ? -8.258 -4.285 -5.867 1 93.69 89 PHE A O 1
ATOM 729 N N . ALA A 1 90 ? -6.43 -5.367 -5.195 1 96.25 90 ALA A N 1
ATOM 730 C CA . ALA A 1 90 ? -7.121 -6.652 -5.207 1 96.25 90 ALA A CA 1
ATOM 731 C C . ALA A 1 90 ? -8.273 -6.668 -4.203 1 96.25 90 ALA A C 1
ATOM 733 O O . ALA A 1 90 ? -9.375 -7.105 -4.523 1 96.25 90 ALA A O 1
ATOM 734 N N . ILE A 1 91 ? -7.996 -6.184 -3.027 1 92.56 91 ILE A N 1
ATOM 735 C CA . ILE A 1 91 ? -9.008 -6.148 -1.979 1 92.56 91 ILE A CA 1
ATOM 736 C C . ILE A 1 91 ? -10.148 -5.223 -2.395 1 92.56 91 ILE A C 1
ATOM 738 O O . ILE A 1 91 ? -11.32 -5.508 -2.133 1 92.56 91 ILE A O 1
ATOM 742 N N . THR A 1 92 ? -9.828 -4.145 -3.037 1 88.44 92 THR A N 1
ATOM 743 C CA . THR A 1 92 ? -10.82 -3.16 -3.457 1 88.44 92 THR A CA 1
ATOM 744 C C . THR A 1 92 ? -11.781 -3.762 -4.48 1 88.44 92 THR A C 1
ATOM 746 O O . THR A 1 92 ? -12.984 -3.482 -4.453 1 88.44 92 THR A O 1
ATOM 749 N N . ILE A 1 93 ? -11.273 -4.641 -5.316 1 93 93 ILE A N 1
ATOM 750 C CA . ILE A 1 93 ? -12.125 -5.121 -6.402 1 93 93 ILE A CA 1
ATOM 751 C C . ILE A 1 93 ? -12.594 -6.543 -6.105 1 93 93 ILE A C 1
ATOM 753 O O . ILE A 1 93 ? -13.242 -7.176 -6.938 1 93 93 ILE A O 1
ATOM 757 N N . HIS A 1 94 ? -12.305 -7.074 -5 1 94.44 94 HIS A N 1
ATOM 758 C CA . HIS A 1 94 ? -12.492 -8.492 -4.715 1 94.44 94 HIS A CA 1
ATOM 759 C C . HIS A 1 94 ? -13.953 -8.898 -4.906 1 94.44 94 HIS A C 1
ATOM 761 O O . HIS A 1 94 ? -14.234 -9.969 -5.453 1 94.44 94 HIS A O 1
ATOM 767 N N . ARG A 1 95 ? -14.914 -8.062 -4.57 1 93.88 95 ARG A N 1
ATOM 768 C CA . ARG A 1 95 ? -16.328 -8.406 -4.633 1 93.88 95 ARG A CA 1
ATOM 769 C C . ARG A 1 95 ? -16.797 -8.531 -6.078 1 93.88 95 ARG A C 1
ATOM 771 O O . ARG A 1 95 ? -17.547 -9.453 -6.418 1 93.88 95 ARG A O 1
ATOM 778 N N . ARG A 1 96 ? -16.344 -7.621 -6.867 1 95 96 ARG A N 1
ATOM 779 C CA . ARG A 1 96 ? -16.781 -7.59 -8.258 1 95 96 ARG A CA 1
ATOM 780 C C . ARG A 1 96 ? -16.125 -8.703 -9.062 1 95 96 ARG A C 1
ATOM 782 O O . ARG A 1 96 ? -16.766 -9.289 -9.945 1 95 96 ARG A O 1
ATOM 789 N N . VAL A 1 97 ? -14.93 -9.023 -8.789 1 96.56 97 VAL A N 1
ATOM 790 C CA . VAL A 1 97 ? -14.156 -10 -9.555 1 96.56 97 VAL A CA 1
ATOM 791 C C . VAL A 1 97 ? -14.734 -11.398 -9.344 1 96.56 97 VAL A C 1
ATOM 793 O O . VAL A 1 97 ? -14.711 -12.234 -10.25 1 96.56 97 VAL A O 1
ATOM 796 N N . LEU A 1 98 ? -15.312 -11.664 -8.188 1 94.69 98 LEU A N 1
ATOM 797 C CA . LEU A 1 98 ? -15.82 -12.984 -7.848 1 94.69 98 LEU A CA 1
ATOM 798 C C . LEU A 1 98 ? -17.109 -13.297 -8.617 1 94.69 98 LEU A C 1
ATOM 800 O O . LEU A 1 98 ? -17.547 -14.445 -8.664 1 94.69 98 LEU A O 1
ATOM 804 N N . TRP A 1 99 ? -17.641 -12.289 -9.234 1 95.12 99 TRP A N 1
ATOM 805 C CA . TRP A 1 99 ? -18.859 -12.477 -10.023 1 95.12 99 TRP A CA 1
ATOM 806 C C . TRP A 1 99 ? -18.531 -13.031 -11.406 1 95.12 99 TRP A C 1
ATOM 808 O O . TRP A 1 99 ? -19.406 -13.539 -12.109 1 95.12 99 TRP A O 1
ATOM 818 N N . PHE A 1 100 ? -17.359 -13 -11.789 1 96.19 100 PHE A N 1
ATOM 819 C CA . PHE A 1 100 ? -16.953 -13.406 -13.125 1 96.19 100 PHE A CA 1
ATOM 820 C C . PHE A 1 100 ? -16.516 -14.867 -13.133 1 96.19 100 PHE A C 1
ATOM 822 O O . PHE A 1 100 ? -16.234 -15.445 -12.078 1 96.19 100 PHE A O 1
ATOM 829 N N . SER A 1 101 ? -16.5 -15.43 -14.32 1 96.56 101 SER A N 1
ATOM 830 C CA . SER A 1 101 ? -15.93 -16.766 -14.484 1 96.56 101 SER A CA 1
ATOM 831 C C . SER A 1 101 ? -14.422 -16.766 -14.234 1 96.56 101 SER A C 1
ATOM 833 O O . SER A 1 101 ? -13.797 -15.703 -14.227 1 96.56 101 SER A O 1
ATOM 835 N N . VAL A 1 102 ? -13.875 -17.891 -14.023 1 95.88 102 VAL A N 1
ATOM 836 C CA . VAL A 1 102 ? -12.469 -18.031 -13.656 1 95.88 102 VAL A CA 1
ATOM 837 C C . VAL A 1 102 ? -11.594 -17.453 -14.758 1 95.88 102 VAL A C 1
ATOM 839 O O . VAL A 1 102 ? -10.625 -16.734 -14.477 1 95.88 102 VAL A O 1
ATOM 842 N N . LEU A 1 103 ? -11.922 -17.719 -16 1 94.94 103 LEU A N 1
ATOM 843 C CA . LEU A 1 103 ? -11.133 -17.203 -17.125 1 94.94 103 LEU A CA 1
ATOM 844 C C . LEU A 1 103 ? -11.242 -15.688 -17.219 1 94.94 103 LEU A C 1
ATOM 846 O O . LEU A 1 103 ? -10.258 -15 -17.516 1 94.94 103 LEU A O 1
ATOM 850 N N . SER A 1 104 ? -12.43 -15.125 -16.953 1 96.44 104 SER A N 1
ATOM 851 C CA . SER A 1 104 ? -12.633 -13.688 -16.953 1 96.44 104 SER A CA 1
ATOM 852 C C . SER A 1 104 ? -11.922 -13.031 -15.766 1 96.44 104 SER A C 1
ATOM 854 O O . SER A 1 104 ? -11.43 -11.906 -15.867 1 96.44 104 SER A O 1
ATOM 856 N N . GLN A 1 105 ? -11.961 -13.75 -14.688 1 97.12 105 GLN A N 1
ATOM 857 C CA . GLN A 1 105 ? -11.227 -13.273 -13.516 1 97.12 105 GLN A CA 1
ATOM 858 C C . GLN A 1 105 ? -9.758 -13.039 -13.844 1 97.12 105 GLN A C 1
ATOM 860 O O . GLN A 1 105 ? -9.164 -12.055 -13.398 1 97.12 105 GLN A O 1
ATOM 865 N N . ALA A 1 106 ? -9.234 -13.922 -14.617 1 97.56 106 ALA A N 1
ATOM 866 C CA . ALA A 1 106 ? -7.828 -13.812 -15 1 97.56 106 ALA A CA 1
ATOM 867 C C . ALA A 1 106 ? -7.551 -12.492 -15.703 1 97.56 106 ALA A C 1
ATOM 869 O O . ALA A 1 106 ? -6.492 -11.891 -15.508 1 97.56 106 ALA A O 1
ATOM 870 N N . LEU A 1 107 ? -8.461 -12.016 -16.453 1 96.62 107 LEU A N 1
ATOM 871 C CA . LEU A 1 107 ? -8.312 -10.773 -17.203 1 96.62 107 LEU A CA 1
ATOM 872 C C . LEU A 1 107 ? -8.344 -9.57 -16.25 1 96.62 107 LEU A C 1
ATOM 874 O O . LEU A 1 107 ? -7.676 -8.562 -16.5 1 96.62 107 LEU A O 1
ATOM 878 N N . HIS A 1 108 ? -9.117 -9.703 -15.195 1 96.38 108 HIS A N 1
ATOM 879 C CA . HIS A 1 108 ? -9.188 -8.633 -14.203 1 96.38 108 HIS A CA 1
ATOM 880 C C . HIS A 1 108 ? -7.941 -8.625 -13.32 1 96.38 108 HIS A C 1
ATOM 882 O O . HIS A 1 108 ? -7.5 -7.566 -12.875 1 96.38 108 HIS A O 1
ATOM 888 N N . VAL A 1 109 ? -7.367 -9.773 -13.141 1 97.38 109 VAL A N 1
ATOM 889 C CA . VAL A 1 109 ? -6.195 -9.922 -12.281 1 97.38 109 VAL A CA 1
ATOM 890 C C . VAL A 1 109 ? -4.941 -9.492 -13.047 1 97.38 109 VAL A C 1
ATOM 892 O O . VAL A 1 109 ? -3.99 -8.984 -12.445 1 97.38 109 VAL A O 1
ATOM 895 N N . LEU A 1 110 ? -4.957 -9.602 -14.336 1 98.19 110 LEU A N 1
ATOM 896 C CA . LEU A 1 110 ? -3.797 -9.328 -15.172 1 98.19 110 LEU A CA 1
ATOM 897 C C . LEU A 1 110 ? -3.309 -7.895 -14.969 1 98.19 110 LEU A C 1
ATOM 899 O O . LEU A 1 110 ? -2.131 -7.672 -14.68 1 98.19 110 LEU A O 1
ATOM 903 N N . PRO A 1 111 ? -4.156 -6.844 -15.047 1 97.31 111 PRO A N 1
ATOM 904 C CA . PRO A 1 111 ? -3.658 -5.484 -14.836 1 97.31 111 PRO A CA 1
ATOM 905 C C . PRO A 1 111 ? -3.059 -5.289 -13.445 1 97.31 111 PRO A C 1
ATOM 907 O O . PRO A 1 111 ? -2.123 -4.504 -13.273 1 97.31 111 PRO A O 1
ATOM 910 N N . LEU A 1 112 ? -3.592 -5.984 -12.445 1 97.19 112 LEU A N 1
ATOM 911 C CA . LEU A 1 112 ? -3.061 -5.906 -11.094 1 97.19 112 LEU A CA 1
ATOM 912 C C . LEU A 1 112 ? -1.645 -6.469 -11.031 1 97.19 112 LEU A C 1
ATOM 914 O O . LEU A 1 112 ? -0.763 -5.879 -10.398 1 97.19 112 LEU A O 1
ATOM 918 N N . LEU A 1 113 ? -1.484 -7.574 -11.711 1 98.06 113 LEU A N 1
ATOM 919 C CA . LEU A 1 113 ? -0.173 -8.211 -11.727 1 98.06 113 LEU A CA 1
ATOM 920 C C . LEU A 1 113 ? 0.831 -7.375 -12.516 1 98.06 113 LEU A C 1
ATOM 922 O O . LEU A 1 113 ? 1.995 -7.266 -12.125 1 98.06 113 LEU A O 1
ATOM 926 N N . VAL A 1 114 ? 0.389 -6.781 -13.578 1 96.81 114 VAL A N 1
ATOM 927 C CA . VAL A 1 114 ? 1.243 -5.883 -14.352 1 96.81 114 VAL A CA 1
ATOM 928 C C . VAL A 1 114 ? 1.667 -4.703 -13.484 1 96.81 114 VAL A C 1
ATOM 930 O O . VAL A 1 114 ? 2.832 -4.297 -13.5 1 96.81 114 VAL A O 1
ATOM 933 N N . LEU A 1 115 ? 0.746 -4.219 -12.75 1 94 115 LEU A N 1
ATOM 934 C CA . LEU A 1 115 ? 1.042 -3.117 -11.844 1 94 115 LEU A CA 1
ATOM 935 C C . LEU A 1 115 ? 2.08 -3.533 -10.805 1 94 115 LEU A C 1
ATOM 937 O O . LEU A 1 115 ? 3.006 -2.773 -10.508 1 94 115 LEU A O 1
ATOM 941 N N . ALA A 1 116 ? 1.921 -4.672 -10.281 1 94.44 116 ALA A N 1
ATOM 942 C CA . ALA A 1 116 ? 2.844 -5.172 -9.266 1 94.44 116 ALA A CA 1
ATOM 943 C C . ALA A 1 116 ? 4.262 -5.289 -9.82 1 94.44 116 ALA A C 1
ATOM 945 O O . ALA A 1 116 ? 5.238 -5.051 -9.109 1 94.44 116 ALA A O 1
ATOM 946 N N . HIS A 1 117 ? 4.414 -5.633 -11.062 1 94.06 117 HIS A N 1
ATOM 947 C CA . HIS A 1 117 ? 5.73 -5.766 -11.68 1 94.06 117 HIS A CA 1
ATOM 948 C C . HIS A 1 117 ? 6.258 -4.41 -12.141 1 94.06 117 HIS A C 1
ATOM 950 O O . HIS A 1 117 ? 7.469 -4.227 -12.281 1 94.06 117 HIS A O 1
ATOM 956 N N . ALA A 1 118 ? 5.371 -3.475 -12.391 1 93 118 ALA A N 1
ATOM 957 C CA . ALA A 1 118 ? 5.754 -2.152 -12.883 1 93 118 ALA A CA 1
ATOM 958 C C . ALA A 1 118 ? 6.387 -1.318 -11.773 1 93 118 ALA A C 1
ATOM 960 O O . ALA A 1 118 ? 7.281 -0.506 -12.031 1 93 118 ALA A O 1
ATOM 961 N N . VAL A 1 119 ? 5.941 -1.558 -10.57 1 90.62 119 VAL A N 1
ATOM 962 C CA . VAL A 1 119 ? 6.371 -0.739 -9.445 1 90.62 119 VAL A CA 1
ATOM 963 C C . VAL A 1 119 ? 7.879 -0.862 -9.258 1 90.62 119 VAL A C 1
ATOM 965 O O . VAL A 1 119 ? 8.594 0.142 -9.266 1 90.62 119 VAL A O 1
ATOM 968 N N . PRO A 1 120 ? 8.453 -2.055 -9.188 1 88.88 120 PRO A N 1
ATOM 969 C CA . PRO A 1 120 ? 9.906 -2.178 -9.062 1 88.88 120 PRO A CA 1
ATOM 970 C C . PRO A 1 120 ? 10.656 -1.594 -10.258 1 88.88 120 PRO A C 1
ATOM 972 O O . PRO A 1 120 ? 11.742 -1.035 -10.102 1 88.88 120 PRO A O 1
ATOM 975 N N . ILE A 1 121 ? 10.086 -1.711 -11.438 1 89.5 121 ILE A N 1
ATOM 976 C CA . ILE A 1 121 ? 10.711 -1.189 -12.648 1 89.5 121 ILE A CA 1
ATOM 977 C C . ILE A 1 121 ? 10.805 0.332 -12.562 1 89.5 121 ILE A C 1
ATOM 979 O O . ILE A 1 121 ? 11.852 0.912 -12.859 1 89.5 121 ILE A O 1
ATOM 983 N N . VAL A 1 122 ? 9.75 0.926 -12.188 1 87.44 122 VAL A N 1
ATOM 984 C CA . VAL A 1 122 ? 9.719 2.379 -12.055 1 87.44 122 VAL A CA 1
ATOM 985 C C . VAL A 1 122 ? 10.75 2.832 -11.031 1 87.44 122 VAL A C 1
ATOM 987 O O . VAL A 1 122 ? 11.492 3.791 -11.266 1 87.44 122 VAL A O 1
ATOM 990 N N . ILE A 1 123 ? 10.766 2.166 -9.883 1 84 123 ILE A N 1
ATOM 991 C CA . ILE A 1 123 ? 11.695 2.498 -8.812 1 84 123 ILE A CA 1
ATOM 992 C C . ILE A 1 123 ? 13.133 2.377 -9.328 1 84 123 ILE A C 1
ATOM 994 O O . ILE A 1 123 ? 13.945 3.277 -9.117 1 84 123 ILE A O 1
ATOM 998 N N . ARG A 1 124 ? 13.469 1.4 -10.07 1 84.69 124 ARG A N 1
ATOM 999 C CA . ARG A 1 124 ? 14.82 1.178 -10.586 1 84.69 124 ARG A CA 1
ATOM 1000 C C . ARG A 1 124 ? 15.18 2.217 -11.641 1 84.69 124 ARG A C 1
ATOM 1002 O O . ARG A 1 124 ? 16.312 2.697 -11.68 1 84.69 124 ARG A O 1
ATOM 1009 N N . LEU A 1 125 ? 14.258 2.49 -12.484 1 86.69 125 LEU A N 1
ATOM 1010 C CA . LEU A 1 125 ? 14.492 3.504 -13.508 1 86.69 125 LEU A CA 1
ATOM 1011 C C . LEU A 1 125 ? 14.797 4.855 -12.867 1 86.69 125 LEU A C 1
ATOM 1013 O O . LEU A 1 125 ? 15.695 5.57 -13.32 1 86.69 125 LEU A O 1
ATOM 1017 N N . LEU A 1 126 ? 14.109 5.121 -11.891 1 82.88 126 LEU A N 1
ATOM 1018 C CA . LEU A 1 126 ? 14.305 6.387 -11.188 1 82.88 126 LEU A CA 1
ATOM 1019 C C . LEU A 1 126 ? 15.656 6.41 -10.484 1 82.88 126 LEU A C 1
ATOM 1021 O O . LEU A 1 126 ? 16.234 7.48 -10.266 1 82.88 126 LEU A O 1
ATOM 1025 N N . MET A 1 127 ? 16.109 5.254 -10.141 1 82 127 MET A N 1
ATOM 1026 C CA . MET A 1 127 ? 17.406 5.141 -9.5 1 82 127 MET A CA 1
ATOM 1027 C C . MET A 1 127 ? 18.531 5.117 -10.531 1 82 127 MET A C 1
ATOM 1029 O O . MET A 1 127 ? 19.703 4.996 -10.18 1 82 127 MET A O 1
ATOM 1033 N N . GLY A 1 128 ? 18.125 5.191 -11.883 1 83.94 128 GLY A N 1
ATOM 1034 C CA . GLY A 1 128 ? 19.125 5.316 -12.93 1 83.94 128 GLY A CA 1
ATOM 1035 C C . GLY A 1 128 ? 19.391 4.012 -13.656 1 83.94 128 GLY A C 1
ATOM 1036 O O . GLY A 1 128 ? 20.328 3.928 -14.461 1 83.94 128 GLY A O 1
ATOM 1037 N N . ALA A 1 129 ? 18.672 3.041 -13.312 1 84.81 129 ALA A N 1
ATOM 1038 C CA . ALA A 1 129 ? 18.875 1.763 -13.984 1 84.81 129 ALA A CA 1
ATOM 1039 C C . ALA A 1 129 ? 18.453 1.842 -15.453 1 84.81 129 ALA A C 1
ATOM 1041 O O . ALA A 1 129 ? 17.766 2.787 -15.852 1 84.81 129 ALA A O 1
ATOM 1042 N N . HIS A 1 130 ? 18.906 0.905 -16.219 1 89.5 130 HIS A N 1
ATOM 1043 C CA . HIS A 1 130 ? 18.531 0.834 -17.641 1 89.5 130 HIS A CA 1
ATOM 1044 C C . HIS A 1 130 ? 17.141 0.222 -17.812 1 89.5 130 HIS A C 1
ATOM 1046 O O . HIS A 1 130 ? 16.656 -0.479 -16.922 1 89.5 130 HIS A O 1
ATOM 1052 N N . LEU A 1 131 ? 16.547 0.59 -18.953 1 88.31 131 LEU A N 1
ATOM 1053 C CA . LEU A 1 131 ? 15.266 -0.026 -19.297 1 88.31 131 LEU A CA 1
ATOM 1054 C C . LEU A 1 131 ? 15.398 -1.541 -19.391 1 88.31 131 LEU A C 1
ATOM 1056 O O . LEU A 1 131 ? 16.375 -2.045 -19.969 1 88.31 131 LEU A O 1
ATOM 1060 N N . PRO A 1 132 ? 14.484 -2.143 -18.656 1 85.5 132 PRO A N 1
ATOM 1061 C CA . PRO A 1 132 ? 14.562 -3.604 -18.719 1 85.5 132 PRO A CA 1
ATOM 1062 C C . PRO A 1 132 ? 14.18 -4.156 -20.094 1 85.5 132 PRO A C 1
ATOM 1064 O O . PRO A 1 132 ? 13.578 -3.445 -20.906 1 85.5 132 PRO A O 1
ATOM 1067 N N . ASP A 1 133 ? 14.57 -5.352 -20.328 1 87.12 133 ASP A N 1
ATOM 1068 C CA . ASP A 1 133 ? 14.234 -6.035 -21.578 1 87.12 133 ASP A CA 1
ATOM 1069 C C . ASP A 1 133 ? 12.734 -6.324 -21.656 1 87.12 133 ASP A C 1
ATOM 1071 O O . ASP A 1 133 ? 12.023 -6.254 -20.656 1 87.12 133 ASP A O 1
ATOM 1075 N N . TRP A 1 134 ? 12.219 -6.656 -22.859 1 88 134 TRP A N 1
ATOM 1076 C CA . TRP A 1 134 ? 10.805 -6.906 -23.125 1 88 134 TRP A CA 1
ATOM 1077 C C . TRP A 1 134 ? 10.32 -8.133 -22.359 1 88 134 TRP A C 1
ATOM 1079 O O . TRP A 1 134 ? 9.117 -8.289 -22.125 1 88 134 TRP A O 1
ATOM 1089 N N . GLN A 1 135 ? 11.125 -8.93 -21.922 1 89.56 135 GLN A N 1
ATOM 1090 C CA . GLN A 1 135 ? 10.773 -10.172 -21.234 1 89.56 135 GLN A CA 1
ATOM 1091 C C . GLN A 1 135 ? 10.133 -9.883 -19.875 1 89.56 135 GLN A C 1
ATOM 1093 O O . GLN A 1 135 ? 9.508 -10.766 -19.281 1 89.56 135 GLN A O 1
ATOM 1098 N N . VAL A 1 136 ? 10.203 -8.68 -19.453 1 89.44 136 VAL A N 1
ATOM 1099 C CA . VAL A 1 136 ? 9.672 -8.305 -18.156 1 89.44 136 VAL A CA 1
ATOM 1100 C C . VAL A 1 136 ? 8.141 -8.359 -18.188 1 89.44 136 VAL A C 1
ATOM 1102 O O . VAL A 1 136 ? 7.496 -8.375 -17.125 1 89.44 136 VAL A O 1
ATOM 1105 N N . ILE A 1 137 ? 7.566 -8.398 -19.344 1 92.12 137 ILE A N 1
ATOM 1106 C CA . ILE A 1 137 ? 6.113 -8.414 -19.469 1 92.12 137 ILE A CA 1
ATOM 1107 C C . ILE A 1 137 ? 5.605 -9.852 -19.344 1 92.12 137 ILE A C 1
ATOM 1109 O O . ILE A 1 137 ? 4.418 -10.078 -19.094 1 92.12 137 ILE A O 1
ATOM 1113 N N . LEU A 1 138 ? 6.43 -10.828 -19.375 1 94.25 138 LEU A N 1
ATOM 1114 C CA . LEU A 1 138 ? 6.043 -12.234 -19.453 1 94.25 138 LEU A CA 1
ATOM 1115 C C . LEU A 1 138 ? 5.547 -12.734 -18.109 1 94.25 138 LEU A C 1
ATOM 1117 O O . LEU A 1 138 ? 4.531 -13.43 -18.031 1 94.25 138 LEU A O 1
ATOM 1121 N N . PRO A 1 139 ? 6.141 -12.32 -17.031 1 95.25 139 PRO A N 1
ATOM 1122 C CA . PRO A 1 139 ? 5.719 -12.883 -15.742 1 95.25 139 PRO A CA 1
ATOM 1123 C C . PRO A 1 139 ? 4.266 -12.555 -15.406 1 95.25 139 PRO A C 1
ATOM 1125 O O . PRO A 1 139 ? 3.484 -13.453 -15.094 1 95.25 139 PRO A O 1
ATOM 1128 N N . PRO A 1 140 ? 3.863 -11.312 -15.492 1 96.81 140 PRO A N 1
ATOM 1129 C CA . PRO A 1 140 ? 2.455 -11.055 -15.18 1 96.81 140 PRO A CA 1
ATOM 1130 C C . PRO A 1 140 ? 1.499 -11.781 -16.125 1 96.81 140 PRO A C 1
ATOM 1132 O O . PRO A 1 140 ? 0.411 -12.195 -15.711 1 96.81 140 PRO A O 1
ATOM 1135 N N . LEU A 1 141 ? 1.907 -11.977 -17.375 1 97.19 141 LEU A N 1
ATOM 1136 C CA . LEU A 1 141 ? 1.089 -12.734 -18.328 1 97.19 141 LEU A CA 1
ATOM 1137 C C . LEU A 1 141 ? 0.993 -14.195 -17.906 1 97.19 141 LEU A C 1
ATOM 1139 O O . LEU A 1 141 ? -0.093 -14.781 -17.922 1 97.19 141 LEU A O 1
ATOM 1143 N N . ILE A 1 142 ? 2.082 -14.742 -17.562 1 97 142 ILE A N 1
ATOM 1144 C CA . ILE A 1 142 ? 2.131 -16.125 -17.125 1 97 142 ILE A CA 1
ATOM 1145 C C . ILE A 1 142 ? 1.324 -16.297 -15.836 1 97 142 ILE A C 1
ATOM 1147 O O . ILE A 1 142 ? 0.581 -17.266 -15.68 1 97 142 ILE A O 1
ATOM 1151 N N . GLU A 1 143 ? 1.467 -15.359 -14.938 1 97.88 143 GLU A N 1
ATOM 1152 C CA . GLU A 1 143 ? 0.724 -15.406 -13.68 1 97.88 143 GLU A CA 1
ATOM 1153 C C . GLU A 1 143 ? -0.782 -15.375 -13.93 1 97.88 143 GLU A C 1
ATOM 1155 O O . GLU A 1 143 ? -1.529 -16.156 -13.328 1 97.88 143 GLU A O 1
ATOM 1160 N N . ALA A 1 144 ? -1.182 -14.492 -14.789 1 97.88 144 ALA A N 1
ATOM 1161 C CA . ALA A 1 144 ? -2.602 -14.438 -15.125 1 97.88 144 ALA A CA 1
ATOM 1162 C C . ALA A 1 144 ? -3.076 -15.742 -15.742 1 97.88 144 ALA A C 1
ATOM 1164 O O . ALA A 1 144 ? -4.172 -16.219 -15.445 1 97.88 144 ALA A O 1
ATOM 1165 N N . ALA A 1 145 ? -2.279 -16.312 -16.625 1 97.56 145 ALA A N 1
ATOM 1166 C CA . ALA A 1 145 ? -2.607 -17.578 -17.266 1 97.56 145 ALA A CA 1
ATOM 1167 C C . ALA A 1 145 ? -2.713 -18.703 -16.25 1 97.56 145 ALA A C 1
ATOM 1169 O O . ALA A 1 145 ? -3.469 -19.656 -16.438 1 97.56 145 ALA A O 1
ATOM 1170 N N . LEU A 1 146 ? -2.047 -18.578 -15.133 1 97.94 146 LEU A N 1
ATOM 1171 C CA . LEU A 1 146 ? -2.018 -19.594 -14.094 1 97.94 146 LEU A CA 1
ATOM 1172 C C . LEU A 1 146 ? -3.207 -19.453 -13.148 1 97.94 146 LEU A C 1
ATOM 1174 O O . LEU A 1 146 ? -3.426 -20.297 -12.281 1 97.94 146 LEU A O 1
ATOM 1178 N N . TRP A 1 147 ? -3.945 -18.422 -13.352 1 97.88 147 TRP A N 1
ATOM 1179 C CA . TRP A 1 147 ? -5.043 -18.109 -12.445 1 97.88 147 TRP A CA 1
ATOM 1180 C C . TRP A 1 147 ? -6.004 -19.297 -12.328 1 97.88 147 TRP A C 1
ATOM 1182 O O . TRP A 1 147 ? -6.379 -19.688 -11.227 1 97.88 147 TRP A O 1
ATOM 1192 N N . PRO A 1 148 ? -6.445 -19.953 -13.477 1 96.5 148 PRO A N 1
ATOM 1193 C CA . PRO A 1 148 ? -7.344 -21.094 -13.352 1 96.5 148 PRO A CA 1
ATOM 1194 C C . PRO A 1 148 ? -6.734 -22.234 -12.531 1 96.5 148 PRO A C 1
ATOM 1196 O O . PRO A 1 148 ? -7.449 -22.922 -11.789 1 96.5 148 PRO A O 1
ATOM 1199 N N . PHE A 1 149 ? -5.48 -22.375 -12.664 1 96.62 149 PHE A N 1
ATOM 1200 C CA . PHE A 1 149 ? -4.801 -23.422 -11.898 1 96.62 149 PHE A CA 1
ATOM 1201 C C . PHE A 1 149 ? -4.758 -23.047 -10.414 1 96.62 149 PHE A C 1
ATOM 1203 O O . PHE A 1 149 ? -4.965 -23.906 -9.555 1 96.62 149 PHE A O 1
ATOM 1210 N N . ALA A 1 150 ? -4.477 -21.797 -10.141 1 96.81 150 ALA A N 1
ATOM 1211 C CA . ALA A 1 150 ? -4.492 -21.328 -8.758 1 96.81 150 ALA A CA 1
ATOM 1212 C C . ALA A 1 150 ? -5.867 -21.531 -8.125 1 96.81 150 ALA A C 1
ATOM 1214 O O . ALA A 1 150 ? -5.977 -21.984 -6.98 1 96.81 150 ALA A O 1
ATOM 1215 N N . ASN A 1 151 ? -6.859 -21.219 -8.898 1 95.12 151 ASN A N 1
ATOM 1216 C CA . ASN A 1 151 ? -8.227 -21.422 -8.422 1 95.12 151 ASN A CA 1
ATOM 1217 C C . ASN A 1 151 ? -8.492 -22.891 -8.094 1 95.12 151 ASN A C 1
ATOM 1219 O O . ASN A 1 151 ? -9.047 -23.203 -7.039 1 95.12 151 ASN A O 1
ATOM 1223 N N . ALA A 1 152 ? -8.109 -23.75 -9.023 1 93.69 152 ALA A N 1
ATOM 1224 C CA . ALA A 1 152 ? -8.344 -25.188 -8.852 1 93.69 152 ALA A CA 1
ATOM 1225 C C . ALA A 1 152 ? -7.586 -25.719 -7.645 1 93.69 152 ALA A C 1
ATOM 1227 O O . ALA A 1 152 ? -8.141 -26.484 -6.852 1 93.69 152 ALA A O 1
ATOM 1228 N N . ILE A 1 153 ? -6.383 -25.266 -7.402 1 94.81 153 ILE A N 1
ATOM 1229 C CA . ILE A 1 153 ? -5.496 -25.828 -6.387 1 94.81 153 ILE A CA 1
ATOM 1230 C C . ILE A 1 153 ? -5.82 -25.203 -5.027 1 94.81 153 ILE A C 1
ATOM 1232 O O . ILE A 1 153 ? -5.926 -25.922 -4.023 1 94.81 153 ILE A O 1
ATOM 1236 N N . LEU A 1 154 ? -6.047 -23.953 -4.969 1 94.38 154 LEU A N 1
ATOM 1237 C CA . LEU A 1 154 ? -6.148 -23.266 -3.689 1 94.38 154 LEU A CA 1
ATOM 1238 C C . LEU A 1 154 ? -7.57 -23.344 -3.139 1 94.38 154 LEU A C 1
ATOM 1240 O O . LEU A 1 154 ? -7.789 -23.125 -1.946 1 94.38 154 LEU A O 1
ATOM 1244 N N . LEU A 1 155 ? -8.453 -23.734 -3.986 1 90.62 155 LEU A N 1
ATOM 1245 C CA . LEU A 1 155 ? -9.812 -23.922 -3.5 1 90.62 155 LEU A CA 1
ATOM 1246 C C . LEU A 1 155 ? -10.086 -25.391 -3.229 1 90.62 155 LEU A C 1
ATOM 1248 O O . LEU A 1 155 ? -11.133 -25.75 -2.668 1 90.62 155 LEU A O 1
ATOM 1252 N N . ALA A 1 156 ? -9.219 -26.328 -3.6 1 83.81 156 ALA A N 1
ATOM 1253 C CA . ALA A 1 156 ? -9.398 -27.766 -3.525 1 83.81 156 ALA A CA 1
ATOM 1254 C C . ALA A 1 156 ? -9.711 -28.203 -2.098 1 83.81 156 ALA A C 1
ATOM 1256 O O . ALA A 1 156 ? -10.648 -28.984 -1.871 1 83.81 156 ALA A O 1
ATOM 1257 N N . PRO A 1 157 ? -8.906 -27.75 -1.147 1 74.62 157 PRO A N 1
ATOM 1258 C CA . PRO A 1 157 ? -9.203 -28.219 0.207 1 74.62 157 PRO A CA 1
ATOM 1259 C C . PRO A 1 157 ? -10.578 -27.781 0.699 1 74.62 157 PRO A C 1
ATOM 1261 O O . PRO A 1 157 ? -11.133 -28.391 1.613 1 74.62 157 PRO A O 1
ATOM 1264 N N . GLN A 1 158 ? -11.07 -26.781 0.21 1 67.69 158 GLN A N 1
ATOM 1265 C CA . GLN A 1 158 ? -12.383 -26.297 0.628 1 67.69 158 GLN A CA 1
ATOM 1266 C C . GLN A 1 158 ? -13.5 -27.094 -0.032 1 67.69 158 GLN A C 1
ATOM 1268 O O . GLN A 1 158 ? -14.625 -27.125 0.471 1 67.69 158 GLN A O 1
ATOM 1273 N N . ARG A 1 159 ? -13.203 -27.75 -1.137 1 62.34 159 ARG A N 1
ATOM 1274 C CA . ARG A 1 159 ? -14.203 -28.547 -1.841 1 62.34 159 ARG A CA 1
ATOM 1275 C C . ARG A 1 159 ? -14.336 -29.938 -1.212 1 62.34 159 ARG A C 1
ATOM 1277 O O . ARG A 1 159 ? -14.977 -30.812 -1.783 1 62.34 159 ARG A O 1
ATOM 1284 N N . ARG A 1 160 ? -13.93 -30.141 -0.072 1 55.78 160 ARG A N 1
ATOM 1285 C CA . ARG A 1 160 ? -14.141 -31.484 0.479 1 55.78 160 ARG A CA 1
ATOM 1286 C C . ARG A 1 160 ? -15.617 -31.844 0.48 1 55.78 160 ARG A C 1
ATOM 1288 O O . ARG A 1 160 ? -16.453 -31.047 0.907 1 55.78 160 ARG A O 1
ATOM 1295 N N . PRO A 1 161 ? -15.922 -32.844 -0.295 1 50.03 161 PRO A N 1
ATOM 1296 C CA . PRO A 1 161 ? -17.281 -33.375 -0.396 1 50.03 161 PRO A CA 1
ATOM 1297 C C . PRO A 1 161 ? -17.938 -33.562 0.965 1 50.03 161 PRO A C 1
ATOM 1299 O O . PRO A 1 161 ? -17.266 -33.812 1.965 1 50.03 161 PRO A O 1
ATOM 1302 N N . GLU A 1 162 ? -18.922 -32.688 1.205 1 49.53 162 GLU A N 1
ATOM 1303 C CA . GLU A 1 162 ? -19.734 -33.062 2.355 1 49.53 162 GLU A CA 1
ATOM 1304 C C . G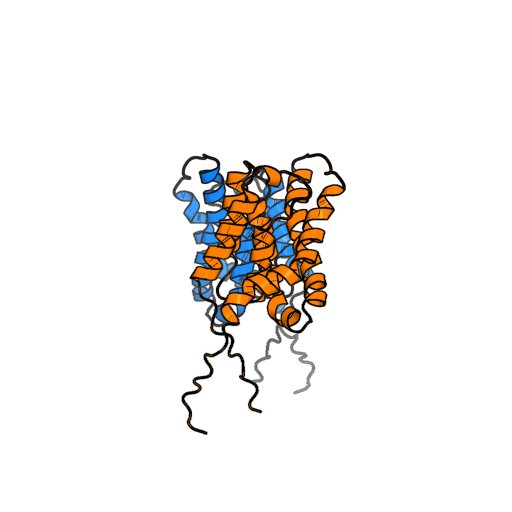LU A 1 162 ? -19.828 -34.594 2.49 1 49.53 162 GLU A C 1
ATOM 1306 O O . GLU A 1 162 ? -20.078 -35.281 1.509 1 49.53 162 GLU A O 1
ATOM 1311 N N . SER A 1 163 ? -19.078 -35.156 3.244 1 48.72 163 SER A N 1
ATOM 1312 C CA . SER A 1 163 ? -19.391 -36.531 3.59 1 48.72 163 SER A CA 1
ATOM 1313 C C . SER A 1 163 ? -20.891 -36.781 3.531 1 48.72 163 SER A C 1
ATOM 1315 O O . SER A 1 163 ? -21.688 -36.062 4.137 1 48.72 163 SER A O 1
ATOM 1317 N N . VAL A 1 164 ? -21.469 -37.031 2.389 1 46.06 164 VAL A N 1
ATOM 1318 C CA . VAL A 1 164 ? -22.812 -37.594 2.379 1 46.06 164 VAL A CA 1
ATOM 1319 C C . VAL A 1 164 ? -23.047 -38.406 3.645 1 46.06 164 VAL A C 1
ATOM 1321 O O . VAL A 1 164 ? -22.344 -39.406 3.885 1 46.06 164 VAL A O 1
ATOM 1324 N N . ASP A 1 165 ? -23.234 -37.75 4.754 1 46.62 165 ASP A N 1
ATOM 1325 C CA . ASP A 1 165 ? -23.828 -38.562 5.812 1 46.62 165 ASP A CA 1
ATOM 1326 C C . ASP A 1 165 ? -24.828 -39.562 5.246 1 46.62 165 ASP A C 1
ATOM 1328 O O . ASP A 1 165 ? -25.953 -39.188 4.879 1 46.62 165 ASP A O 1
ATOM 1332 N N . GLU A 1 166 ? -24.5 -40.438 4.402 1 45.16 166 GLU A N 1
ATOM 1333 C CA . GLU A 1 166 ? -25.25 -41.594 3.922 1 45.16 166 GLU A CA 1
ATOM 1334 C C . GLU A 1 166 ? -25.969 -42.281 5.07 1 45.16 166 GLU A C 1
ATOM 1336 O O . GLU A 1 166 ? -26.531 -43.375 4.887 1 45.16 166 GLU A O 1
ATOM 1341 N N . THR A 1 167 ? -25.703 -41.875 6.312 1 45.66 167 THR A N 1
ATOM 1342 C CA . THR A 1 167 ? -26.469 -42.656 7.273 1 45.66 167 THR A CA 1
ATOM 1343 C C . THR A 1 167 ? -27.938 -42.281 7.234 1 45.66 167 THR A C 1
ATOM 1345 O O . THR A 1 167 ? -28.688 -42.562 8.156 1 45.66 167 THR A O 1
ATOM 1348 N N . ARG A 1 168 ? -28.391 -41.281 6.426 1 43.31 168 ARG A N 1
ATOM 1349 C CA . ARG A 1 168 ? -29.828 -41.219 6.551 1 43.31 168 ARG A CA 1
ATOM 1350 C C . ARG A 1 168 ? -30.516 -42.375 5.848 1 43.31 168 ARG A C 1
ATOM 1352 O O . ARG A 1 168 ? -30.25 -42.656 4.676 1 43.31 168 ARG A O 1
ATOM 1359 N N . PRO A 1 169 ? -31.047 -43.281 6.617 1 43.94 169 PRO A N 1
ATOM 1360 C CA . PRO A 1 169 ? -31.828 -44.375 6.055 1 43.94 169 PRO A CA 1
ATOM 1361 C C . PRO A 1 169 ? -32.812 -43.906 4.988 1 43.94 169 PRO A C 1
ATOM 1363 O O . PRO A 1 169 ? -33.344 -42.812 5.066 1 43.94 169 PRO A O 1
ATOM 1366 N N . ILE A 1 170 ? -32.719 -44.25 3.738 1 32.78 170 ILE A N 1
ATOM 1367 C CA . ILE A 1 170 ? -33.875 -44.094 2.861 1 32.78 170 ILE A CA 1
ATOM 1368 C C . ILE A 1 170 ? -35.156 -44.562 3.594 1 32.78 170 ILE A C 1
ATOM 1370 O O . ILE A 1 170 ? -35.125 -45.531 4.363 1 32.78 170 ILE A O 1
ATOM 1374 N N . MET B 1 1 ? -36.344 30.219 13.133 1 33.22 1 MET B N 1
ATOM 1375 C CA . MET B 1 1 ? -34.906 30.312 13.164 1 33.22 1 MET B CA 1
ATOM 1376 C C . MET B 1 1 ? -34.25 29.203 12.336 1 33.22 1 MET B C 1
ATOM 1378 O O . MET B 1 1 ? -34.156 28.062 12.781 1 33.22 1 MET B O 1
ATOM 1382 N N . ASN B 1 2 ? -34.5 29.094 11.016 1 36.06 2 ASN B N 1
ATOM 1383 C CA . ASN B 1 2 ? -34 28.062 10.094 1 36.06 2 ASN B CA 1
ATOM 1384 C C . ASN B 1 2 ? -32.469 28 10.102 1 36.06 2 ASN B C 1
ATOM 1386 O O . ASN B 1 2 ? -31.797 28.984 9.82 1 36.06 2 ASN B O 1
ATOM 1390 N N . SER B 1 3 ? -31.875 27.219 10.953 1 42.03 3 SER B N 1
ATOM 1391 C CA . SER B 1 3 ? -30.438 26.969 10.992 1 42.03 3 SER B CA 1
ATOM 1392 C C . SER B 1 3 ? -29.891 26.703 9.594 1 42.03 3 SER B C 1
ATOM 1394 O O . SER B 1 3 ? -30.422 25.875 8.852 1 42.03 3 SER B O 1
ATOM 1396 N N . PRO B 1 4 ? -29.281 27.656 8.969 1 45.25 4 PRO B N 1
ATOM 1397 C CA . PRO B 1 4 ? -28.703 27.438 7.645 1 45.25 4 PRO B CA 1
ATOM 1398 C C . PRO B 1 4 ? -28 26.078 7.527 1 45.25 4 PRO B C 1
ATOM 1400 O O . PRO B 1 4 ? -27.234 25.703 8.406 1 45.25 4 PRO B O 1
ATOM 1403 N N . GLN B 1 5 ? -28.688 25.125 7.129 1 42.66 5 GLN B N 1
ATOM 1404 C CA . GLN B 1 5 ? -28.078 23.812 6.879 1 42.66 5 GLN B CA 1
ATOM 1405 C C . GLN B 1 5 ? -26.797 23.969 6.066 1 42.66 5 GLN B C 1
ATOM 1407 O O . GLN B 1 5 ? -26.797 24.531 4.973 1 42.66 5 GLN B O 1
ATOM 1412 N N . TYR B 1 6 ? -25.641 24.266 6.539 1 45.56 6 TYR B N 1
ATOM 1413 C CA . TYR B 1 6 ? -24.328 24.281 5.895 1 45.56 6 TYR B CA 1
ATOM 1414 C C . TYR B 1 6 ? -24.156 23.078 4.98 1 45.56 6 TYR B C 1
ATOM 1416 O O . TYR B 1 6 ? -24.156 21.938 5.441 1 45.56 6 TYR B O 1
ATOM 1424 N N . LEU B 1 7 ? -24.781 23.141 3.82 1 46.94 7 LEU B N 1
ATOM 1425 C CA . LEU B 1 7 ? -24.484 22.047 2.895 1 46.94 7 LEU B CA 1
ATOM 1426 C C . LEU B 1 7 ? -23.016 22.031 2.518 1 46.94 7 LEU B C 1
ATOM 1428 O O . LEU B 1 7 ? -22.453 23.062 2.141 1 46.94 7 LEU B O 1
ATOM 1432 N N . LEU B 1 8 ? -22.172 21.328 3.104 1 49.28 8 LEU B N 1
ATOM 1433 C CA . LEU B 1 8 ? -20.781 21.141 2.723 1 49.28 8 LEU B CA 1
ATOM 1434 C C . LEU B 1 8 ? -20.656 20.859 1.229 1 49.28 8 LEU B C 1
ATOM 1436 O O . LEU B 1 8 ? -21.328 19.953 0.705 1 49.28 8 LEU B O 1
ATOM 1440 N N . ARG B 1 9 ? -20.359 21.844 0.442 1 54.47 9 ARG B N 1
ATOM 1441 C CA . ARG B 1 9 ? -20.125 21.625 -0.98 1 54.47 9 ARG B CA 1
ATOM 1442 C C . ARG B 1 9 ? -18.969 20.641 -1.194 1 54.47 9 ARG B C 1
ATOM 1444 O O . ARG B 1 9 ? -18.078 20.531 -0.36 1 54.47 9 ARG B O 1
ATOM 1451 N N . PRO B 1 10 ? -19.094 19.828 -2.244 1 59.59 10 PRO B N 1
ATOM 1452 C CA . PRO B 1 10 ? -18.016 18.891 -2.555 1 59.59 10 PRO B CA 1
ATOM 1453 C C . PRO B 1 10 ? -16.656 19.594 -2.697 1 59.59 10 PRO B C 1
ATOM 1455 O O . PRO B 1 10 ? -16.594 20.734 -3.162 1 59.59 10 PRO B O 1
ATOM 1458 N N . VAL B 1 11 ? -15.742 19.156 -1.98 1 65.12 11 VAL B N 1
ATOM 1459 C CA . VAL B 1 11 ? -14.406 19.75 -2.016 1 65.12 11 VAL B CA 1
ATOM 1460 C C . VAL B 1 11 ? -13.883 19.75 -3.451 1 65.12 11 VAL B C 1
ATOM 1462 O O . VAL B 1 11 ? -14 18.766 -4.168 1 65.12 11 VAL B O 1
ATOM 1465 N N . ASN B 1 12 ? -13.406 20.891 -3.846 1 82.25 12 ASN B N 1
ATOM 1466 C CA . ASN B 1 12 ? -12.789 21.109 -5.148 1 82.25 12 ASN B CA 1
ATOM 1467 C C . ASN B 1 12 ? -11.477 20.344 -5.289 1 82.25 12 ASN B C 1
ATOM 1469 O O . ASN B 1 12 ? -10.609 20.422 -4.418 1 82.25 12 ASN B O 1
ATOM 1473 N N . PRO B 1 13 ? -11.297 19.578 -6.27 1 88.19 13 PRO B N 1
ATOM 1474 C CA . PRO B 1 13 ? -10.047 18.844 -6.5 1 88.19 13 PRO B CA 1
ATOM 1475 C C . PRO B 1 13 ? -8.828 19.766 -6.539 1 88.19 13 PRO B C 1
ATOM 1477 O O . PRO B 1 13 ? -7.73 19.344 -6.152 1 88.19 13 PRO B O 1
ATOM 1480 N N . GLY B 1 14 ? -9.117 20.969 -6.969 1 91.75 14 GLY B N 1
ATOM 1481 C CA . GLY B 1 14 ? -8.031 21.938 -6.98 1 91.75 14 GLY B CA 1
ATOM 1482 C C . GLY B 1 14 ? -7.5 22.25 -5.594 1 91.75 14 GLY B C 1
ATOM 1483 O O . GLY B 1 14 ? -6.293 22.406 -5.41 1 91.75 14 GLY B O 1
ATOM 1484 N N . PHE B 1 15 ? -8.383 22.344 -4.672 1 93.69 15 PHE B N 1
ATOM 1485 C CA . PHE B 1 15 ? -7.984 22.641 -3.301 1 93.69 15 PHE B CA 1
ATOM 1486 C C . PHE B 1 15 ? -7.195 21.484 -2.699 1 93.69 15 PHE B C 1
ATOM 1488 O O . PHE B 1 15 ? -6.227 21.703 -1.969 1 93.69 15 PHE B O 1
ATOM 1495 N N . ILE B 1 16 ? -7.578 20.297 -2.936 1 95.5 16 ILE B N 1
ATOM 1496 C CA . ILE B 1 16 ? -6.863 19.109 -2.473 1 95.5 16 ILE B CA 1
ATOM 1497 C C . ILE B 1 16 ? -5.438 19.125 -3.018 1 95.5 16 ILE B C 1
ATOM 1499 O O . ILE B 1 16 ? -4.477 18.984 -2.26 1 95.5 16 ILE B O 1
ATOM 1503 N N . ALA B 1 17 ? -5.34 19.344 -4.324 1 96 17 ALA B N 1
ATOM 1504 C CA . ALA B 1 17 ? -4.023 19.406 -4.957 1 96 17 ALA B CA 1
ATOM 1505 C C . ALA B 1 17 ? -3.172 20.516 -4.352 1 96 17 ALA B C 1
ATOM 1507 O O . ALA B 1 17 ? -1.988 20.312 -4.066 1 96 17 ALA B O 1
ATOM 1508 N N . PHE B 1 18 ? -3.803 21.594 -4.168 1 96.56 18 PHE B N 1
ATOM 1509 C CA . PHE B 1 18 ? -3.121 22.75 -3.592 1 96.56 18 PHE B CA 1
ATOM 1510 C C . PHE B 1 18 ? -2.598 22.438 -2.197 1 96.56 18 PHE B C 1
ATOM 1512 O O . PHE B 1 18 ? -1.467 22.797 -1.857 1 96.56 18 PHE B O 1
ATOM 1519 N N . SER B 1 19 ? -3.389 21.797 -1.374 1 96.88 19 SER B N 1
ATOM 1520 C CA . SER B 1 19 ? -2.977 21.453 -0.016 1 96.88 19 SER B CA 1
ATOM 1521 C C . SER B 1 19 ? -1.789 20.5 -0.023 1 96.88 19 SER B C 1
ATOM 1523 O O . SER B 1 19 ? -0.891 20.609 0.814 1 96.88 19 SER B O 1
ATOM 1525 N N . PHE B 1 20 ? -1.733 19.562 -0.974 1 97.75 20 PHE B N 1
ATOM 1526 C CA . PHE B 1 20 ? -0.602 18.641 -1.086 1 97.75 20 PHE B CA 1
ATOM 1527 C C . PHE B 1 20 ? 0.655 19.391 -1.516 1 97.75 20 PHE B C 1
ATOM 1529 O O . PHE B 1 20 ? 1.753 19.094 -1.037 1 97.75 20 PHE B O 1
ATOM 1536 N N . VAL B 1 21 ? 0.478 20.328 -2.465 1 97.12 21 VAL B N 1
ATOM 1537 C CA . VAL B 1 21 ? 1.617 21.109 -2.938 1 97.12 21 VAL B CA 1
ATOM 1538 C C . VAL B 1 21 ? 2.217 21.891 -1.777 1 97.12 21 VAL B C 1
ATOM 1540 O O . VAL B 1 21 ? 3.436 21.906 -1.59 1 97.12 21 VAL B O 1
ATOM 1543 N N . LEU B 1 22 ? 1.408 22.531 -0.979 1 96.75 22 LEU B N 1
ATOM 1544 C CA . LEU B 1 22 ? 1.866 23.297 0.172 1 96.75 22 LEU B CA 1
ATOM 1545 C C . LEU B 1 22 ? 2.562 22.406 1.186 1 96.75 22 LEU B C 1
ATOM 1547 O O . LEU B 1 22 ? 3.609 22.766 1.729 1 96.75 22 LEU B O 1
ATOM 1551 N N . ALA B 1 23 ? 1.981 21.281 1.479 1 96.88 23 ALA B N 1
ATOM 1552 C CA . ALA B 1 23 ? 2.58 20.312 2.408 1 96.88 23 ALA B CA 1
ATOM 1553 C C . ALA B 1 23 ? 3.938 19.844 1.902 1 96.88 23 ALA B C 1
ATOM 1555 O O . ALA B 1 23 ? 4.895 19.734 2.676 1 96.88 23 ALA B O 1
ATOM 1556 N N . PHE B 1 24 ? 3.986 19.578 0.605 1 95.69 24 PHE B N 1
ATOM 1557 C CA . PHE B 1 24 ? 5.223 19.125 -0.023 1 95.69 24 PHE B CA 1
ATOM 1558 C C . PHE B 1 24 ? 6.293 20.219 0.065 1 95.69 24 PHE B C 1
ATOM 1560 O O . PHE B 1 24 ? 7.449 19.922 0.394 1 95.69 24 PHE B O 1
ATOM 1567 N N . LEU B 1 25 ? 5.906 21.438 -0.271 1 94.44 25 LEU B N 1
ATOM 1568 C CA . LEU B 1 25 ? 6.84 22.562 -0.193 1 94.44 25 LEU B CA 1
ATOM 1569 C C . LEU B 1 25 ? 7.352 22.734 1.232 1 94.44 25 LEU B C 1
ATOM 1571 O O . LEU B 1 25 ? 8.531 23.031 1.44 1 94.44 25 LEU B O 1
ATOM 1575 N N . PHE B 1 26 ? 6.48 22.547 2.209 1 93.94 26 PHE B N 1
ATOM 1576 C CA . PHE B 1 26 ? 6.883 22.625 3.607 1 93.94 26 PHE B CA 1
ATOM 1577 C C . PHE B 1 26 ? 7.934 21.578 3.926 1 93.94 26 PHE B C 1
ATOM 1579 O O . PHE B 1 26 ? 8.938 21.859 4.586 1 93.94 26 PHE B O 1
ATOM 1586 N N . ASN B 1 27 ? 7.727 20.375 3.465 1 93.19 27 ASN B N 1
ATOM 1587 C CA . ASN B 1 27 ? 8.633 19.266 3.74 1 93.19 27 ASN B CA 1
ATOM 1588 C C . ASN B 1 27 ? 9.969 19.438 3.012 1 93.19 27 ASN B C 1
ATOM 1590 O O . ASN B 1 27 ? 10.977 18.859 3.41 1 93.19 27 ASN B O 1
ATOM 1594 N N . LEU B 1 28 ? 9.961 20.172 1.93 1 87.94 28 LEU B N 1
ATOM 1595 C CA . LEU B 1 28 ? 11.164 20.375 1.129 1 87.94 28 LEU B CA 1
ATOM 1596 C C . LEU B 1 28 ? 12.07 21.422 1.774 1 87.94 28 LEU B C 1
ATOM 1598 O O . LEU B 1 28 ? 13.242 21.547 1.414 1 87.94 28 LEU B O 1
ATOM 1602 N N . MET B 1 29 ? 11.578 22.125 2.633 1 88.25 29 MET B N 1
ATOM 1603 C CA . MET B 1 29 ? 12.359 23.188 3.277 1 88.25 29 MET B CA 1
ATOM 1604 C C . MET B 1 29 ? 13.516 22.594 4.078 1 88.25 29 MET B C 1
ATOM 1606 O O . MET B 1 29 ? 13.461 21.438 4.492 1 88.25 29 MET B O 1
ATOM 1610 N N . PRO B 1 30 ? 14.508 23.328 4.32 1 81.5 30 PRO B N 1
ATOM 1611 C CA . PRO B 1 30 ? 15.727 22.844 4.977 1 81.5 30 PRO B CA 1
ATOM 1612 C C . PRO B 1 30 ? 15.461 22.281 6.371 1 81.5 30 PRO B C 1
ATOM 1614 O O . PRO B 1 30 ? 16.219 21.438 6.859 1 81.5 30 PRO B O 1
ATOM 1617 N N . TRP B 1 31 ? 14.383 22.766 7.031 1 77.38 31 TRP B N 1
ATOM 1618 C CA . TRP B 1 31 ? 14.102 22.25 8.367 1 77.38 31 TRP B CA 1
ATOM 1619 C C . TRP B 1 31 ? 13.477 20.859 8.289 1 77.38 31 TRP B C 1
ATOM 1621 O O . TRP B 1 31 ? 13.312 20.188 9.305 1 77.38 31 TRP B O 1
ATOM 1631 N N . GLY B 1 32 ? 13.188 20.453 7.121 1 68.94 32 GLY B N 1
ATOM 1632 C CA . GLY B 1 32 ? 12.539 19.172 6.926 1 68.94 32 GLY B CA 1
ATOM 1633 C C . GLY B 1 32 ? 13.391 18 7.363 1 68.94 32 GLY B C 1
ATOM 1634 O O . GLY B 1 32 ? 12.875 16.922 7.645 1 68.94 32 GLY B O 1
ATOM 1635 N N . HIS B 1 33 ? 14.633 18.266 7.531 1 67.62 33 HIS B N 1
ATOM 1636 C CA . HIS B 1 33 ? 15.547 17.188 7.891 1 67.62 33 HIS B CA 1
ATOM 1637 C C . HIS B 1 33 ? 15.719 17.094 9.406 1 67.62 33 HIS B C 1
ATOM 1639 O O . HIS B 1 33 ? 16.312 16.141 9.906 1 67.62 33 HIS B O 1
ATOM 1645 N N . ILE B 1 34 ? 15.117 18.078 10 1 75.44 34 ILE B N 1
ATOM 1646 C CA . ILE B 1 34 ? 15.125 18.016 11.453 1 75.44 34 ILE B CA 1
ATOM 1647 C C . ILE B 1 34 ? 14.203 16.891 11.93 1 75.44 34 ILE B C 1
ATOM 1649 O O . ILE B 1 34 ? 13.109 16.7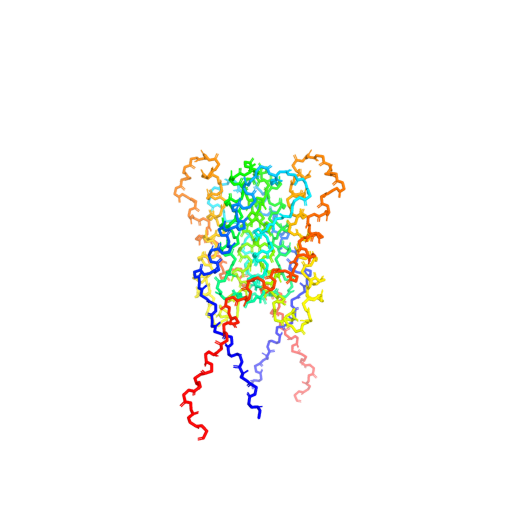03 11.383 1 75.44 34 ILE B O 1
ATOM 1653 N N . GLN B 1 35 ? 14.617 16.203 12.867 1 77.56 35 GLN B N 1
ATOM 1654 C CA . GLN B 1 35 ? 13.992 14.953 13.266 1 77.56 35 GLN B CA 1
ATOM 1655 C C . GLN B 1 35 ? 12.617 15.195 13.891 1 77.56 35 GLN B C 1
ATOM 1657 O O . GLN B 1 35 ? 11.766 14.305 13.891 1 77.56 35 GLN B O 1
ATOM 1662 N N . TRP B 1 36 ? 12.352 16.453 14.328 1 83.5 36 TRP B N 1
ATOM 1663 C CA . TRP B 1 36 ? 11.094 16.641 15.031 1 83.5 36 TRP B CA 1
ATOM 1664 C C . TRP B 1 36 ? 10.062 17.328 14.141 1 83.5 36 TRP B C 1
ATOM 1666 O O . TRP B 1 36 ? 8.906 17.5 14.531 1 83.5 36 TRP B O 1
ATOM 1676 N N . ILE B 1 37 ? 10.445 17.688 13.016 1 89.81 37 ILE B N 1
ATOM 1677 C CA . ILE B 1 37 ? 9.516 18.375 12.117 1 89.81 37 ILE B CA 1
ATOM 1678 C C . ILE B 1 37 ? 8.5 17.375 11.57 1 89.81 37 ILE B C 1
ATOM 1680 O O . ILE B 1 37 ? 8.867 16.312 11.086 1 89.81 37 ILE B O 1
ATOM 1684 N N . PRO B 1 38 ? 7.242 17.75 11.727 1 94.38 38 PRO B N 1
ATOM 1685 C CA . PRO B 1 38 ? 6.203 16.828 11.266 1 94.38 38 PRO B CA 1
ATOM 1686 C C . PRO B 1 38 ? 6.176 16.688 9.742 1 94.38 38 PRO B C 1
ATOM 1688 O O . PRO B 1 38 ? 6.559 17.609 9.023 1 94.38 38 PRO B O 1
ATOM 1691 N N . ASP B 1 39 ? 5.859 15.555 9.258 1 95.31 39 ASP B N 1
ATOM 1692 C CA . ASP B 1 39 ? 5.594 15.289 7.848 1 95.31 39 ASP B CA 1
ATOM 1693 C C . ASP B 1 39 ? 4.195 15.773 7.453 1 95.31 39 ASP B C 1
ATOM 1695 O O . ASP B 1 39 ? 3.221 15.031 7.582 1 95.31 39 ASP B O 1
ATOM 1699 N N . LEU B 1 40 ? 4.141 16.969 6.887 1 97 40 LEU B N 1
ATOM 1700 C CA . LEU B 1 40 ? 2.846 17.562 6.562 1 97 40 LEU B CA 1
ATOM 1701 C C . LEU B 1 40 ? 2.186 16.812 5.402 1 97 40 LEU B C 1
ATOM 1703 O O . LEU B 1 40 ? 0.959 16.812 5.281 1 97 40 LEU B O 1
ATOM 1707 N N . VAL B 1 41 ? 2.986 16.219 4.52 1 97.19 41 VAL B N 1
ATOM 1708 C CA . VAL B 1 41 ? 2.414 15.438 3.43 1 97.19 41 VAL B CA 1
ATOM 1709 C C . VAL B 1 41 ? 1.646 14.242 3.994 1 97.19 41 VAL B C 1
ATOM 1711 O O . VAL B 1 41 ? 0.519 13.969 3.578 1 97.19 41 VAL B O 1
ATOM 1714 N N . ALA B 1 42 ? 2.252 13.555 4.965 1 97.5 42 ALA B N 1
ATOM 1715 C CA . ALA B 1 42 ? 1.581 12.43 5.617 1 97.5 42 ALA B CA 1
ATOM 1716 C C . ALA B 1 42 ? 0.295 12.883 6.301 1 97.5 42 ALA B C 1
ATOM 1718 O O . ALA B 1 42 ? -0.733 12.211 6.215 1 97.5 42 ALA B O 1
ATOM 1719 N N . LEU B 1 43 ? 0.373 14.023 6.949 1 98.19 43 LEU B N 1
ATOM 1720 C CA . LEU B 1 43 ? -0.781 14.547 7.664 1 98.19 43 LEU B CA 1
ATOM 1721 C C . LEU B 1 43 ? -1.914 14.883 6.699 1 98.19 43 LEU B C 1
ATOM 1723 O O . LEU B 1 43 ? -3.061 14.484 6.922 1 98.19 43 LEU B O 1
ATOM 1727 N N . VAL B 1 44 ? -1.629 15.562 5.664 1 98.19 44 VAL B N 1
ATOM 1728 C CA . VAL B 1 44 ? -2.621 15.961 4.672 1 98.19 44 VAL B CA 1
ATOM 1729 C C . VAL B 1 44 ? -3.17 14.719 3.967 1 98.19 44 VAL B C 1
ATOM 1731 O O . VAL B 1 44 ? -4.367 14.641 3.672 1 98.19 44 VAL B O 1
ATOM 1734 N N . LEU B 1 45 ? -2.26 13.789 3.723 1 98.31 45 LEU B N 1
ATOM 1735 C CA . LEU B 1 45 ? -2.67 12.547 3.076 1 98.31 45 LEU B CA 1
ATOM 1736 C C . LEU B 1 45 ? -3.701 11.805 3.924 1 98.31 45 LEU B C 1
ATOM 1738 O O . LEU B 1 45 ? -4.762 11.43 3.424 1 98.31 45 LEU B O 1
ATOM 1742 N N . VAL B 1 46 ? -3.348 11.617 5.176 1 97.88 46 VAL B N 1
ATOM 1743 C CA . VAL B 1 46 ? -4.277 10.898 6.043 1 97.88 46 VAL B CA 1
ATOM 1744 C C . VAL B 1 46 ? -5.582 11.672 6.16 1 97.88 46 VAL B C 1
ATOM 1746 O O . VAL B 1 46 ? -6.668 11.086 6.172 1 97.88 46 VAL B O 1
ATOM 1749 N N . PHE B 1 47 ? -5.52 13 6.215 1 97.94 47 PHE B N 1
ATOM 1750 C CA . PHE B 1 47 ? -6.707 13.836 6.305 1 97.94 47 PHE B CA 1
ATOM 1751 C C . PHE B 1 47 ? -7.633 13.602 5.117 1 97.94 47 PHE B C 1
ATOM 1753 O O . PHE B 1 47 ? -8.82 13.328 5.293 1 97.94 47 PHE B O 1
ATOM 1760 N N . TRP B 1 48 ? -7.133 13.656 3.975 1 97.5 48 TRP B N 1
ATOM 1761 C CA . TRP B 1 48 ? -7.969 13.523 2.785 1 97.5 48 TRP B CA 1
ATOM 1762 C C . TRP B 1 48 ? -8.422 12.078 2.594 1 97.5 48 TRP B C 1
ATOM 1764 O O . TRP B 1 48 ? -9.508 11.828 2.076 1 97.5 48 TRP B O 1
ATOM 1774 N N . ASN B 1 49 ? -7.508 11.102 2.979 1 97.19 49 ASN B N 1
ATOM 1775 C CA . ASN B 1 49 ? -7.934 9.711 2.934 1 97.19 49 ASN B CA 1
ATOM 1776 C C . ASN B 1 49 ? -9.164 9.469 3.801 1 97.19 49 ASN B C 1
ATOM 1778 O O . ASN B 1 49 ? -10.016 8.641 3.469 1 97.19 49 ASN B O 1
ATOM 1782 N N . ILE B 1 50 ? -9.242 10.156 4.883 1 96.25 50 ILE B N 1
ATOM 1783 C CA . ILE B 1 50 ? -10.352 9.992 5.816 1 96.25 50 ILE B CA 1
ATOM 1784 C C . ILE B 1 50 ? -11.57 10.773 5.32 1 96.25 50 ILE B C 1
ATOM 1786 O O . ILE B 1 50 ? -12.688 10.266 5.34 1 96.25 50 ILE B O 1
ATOM 1790 N N . HIS B 1 51 ? -11.414 11.961 4.793 1 94.75 51 HIS B N 1
ATOM 1791 C CA . HIS B 1 51 ? -12.531 12.836 4.445 1 94.75 51 HIS B CA 1
ATOM 1792 C C . HIS B 1 51 ? -12.961 12.625 2.998 1 94.75 51 HIS B C 1
ATOM 1794 O O . HIS B 1 51 ? -14.141 12.75 2.674 1 94.75 51 HIS B O 1
ATOM 1800 N N . GLN B 1 52 ? -12.008 12.336 2.119 1 94.19 52 GLN B N 1
ATOM 1801 C CA . GLN B 1 52 ? -12.305 12.156 0.702 1 94.19 52 GLN B CA 1
ATOM 1802 C C . GLN B 1 52 ? -11.562 10.945 0.135 1 94.19 52 GLN B C 1
ATOM 1804 O O . GLN B 1 52 ? -10.773 11.078 -0.801 1 94.19 52 GLN B O 1
ATOM 1809 N N . PRO B 1 53 ? -11.875 9.742 0.624 1 92.69 53 PRO B N 1
ATOM 1810 C CA . PRO B 1 53 ? -11.164 8.539 0.186 1 92.69 53 PRO B CA 1
ATOM 1811 C C . PRO B 1 53 ? -11.359 8.242 -1.301 1 92.69 53 PRO B C 1
ATOM 1813 O O . PRO B 1 53 ? -10.531 7.566 -1.913 1 92.69 53 PRO B O 1
ATOM 1816 N N . ARG B 1 54 ? -12.398 8.789 -1.951 1 89.25 54 ARG B N 1
ATOM 1817 C CA . ARG B 1 54 ? -12.672 8.547 -3.365 1 89.25 54 ARG B CA 1
ATOM 1818 C C . ARG B 1 54 ? -11.797 9.438 -4.246 1 89.25 54 ARG B C 1
ATOM 1820 O O . ARG B 1 54 ? -11.508 9.086 -5.395 1 89.25 54 ARG B O 1
ATOM 1827 N N . ARG B 1 55 ? -11.383 10.547 -3.738 1 91.94 55 ARG B N 1
ATOM 1828 C CA . ARG B 1 55 ? -10.609 11.508 -4.516 1 91.94 55 ARG B CA 1
ATOM 1829 C C . ARG B 1 55 ? -9.109 11.266 -4.344 1 91.94 55 ARG B C 1
ATOM 1831 O O . ARG B 1 55 ? -8.328 11.523 -5.262 1 91.94 55 ARG B O 1
ATOM 1838 N N . VAL B 1 56 ? -8.773 10.859 -3.191 1 94.25 56 VAL B N 1
ATOM 1839 C CA . VAL B 1 56 ? -7.375 10.609 -2.881 1 94.25 56 VAL B CA 1
ATOM 1840 C C . VAL B 1 56 ? -7.176 9.125 -2.559 1 94.25 56 VAL B C 1
ATOM 1842 O O . VAL B 1 56 ? -7.469 8.688 -1.445 1 94.25 56 VAL B O 1
ATOM 1845 N N . GLY B 1 57 ? -6.723 8.461 -3.553 1 88.25 57 GLY B N 1
ATOM 1846 C CA . GLY B 1 57 ? -6.527 7.027 -3.381 1 88.25 57 GLY B CA 1
ATOM 1847 C C . GLY B 1 57 ? -5.074 6.648 -3.16 1 88.25 57 GLY B C 1
ATOM 1848 O O . GLY B 1 57 ? -4.25 7.5 -2.824 1 88.25 57 GLY B O 1
ATOM 1849 N N . MET B 1 58 ? -4.773 5.359 -3.338 1 88.44 58 MET B N 1
ATOM 1850 C CA . MET B 1 58 ? -3.469 4.773 -3.049 1 88.44 58 MET B CA 1
ATOM 1851 C C . MET B 1 58 ? -2.432 5.223 -4.074 1 88.44 58 MET B C 1
ATOM 1853 O O . MET B 1 58 ? -1.256 5.387 -3.744 1 88.44 58 MET B O 1
ATOM 1857 N N . VAL B 1 59 ? -2.91 5.461 -5.266 1 87.88 59 VAL B N 1
ATOM 1858 C CA . VAL B 1 59 ? -1.996 5.879 -6.328 1 87.88 59 VAL B CA 1
ATOM 1859 C C . VAL B 1 59 ? -1.415 7.25 -5.996 1 87.88 59 VAL B C 1
ATOM 1861 O O . VAL B 1 59 ? -0.221 7.488 -6.191 1 87.88 59 VAL B O 1
ATOM 1864 N N . VAL B 1 60 ? -2.207 8.125 -5.453 1 93.88 60 VAL B N 1
ATOM 1865 C CA . VAL B 1 60 ? -1.746 9.445 -5.035 1 93.88 60 VAL B CA 1
ATOM 1866 C C . VAL B 1 60 ? -0.713 9.305 -3.92 1 93.88 60 VAL B C 1
ATOM 1868 O O . VAL B 1 60 ? 0.333 9.953 -3.949 1 93.88 60 VAL B O 1
ATOM 1871 N N . ALA B 1 61 ? -1.022 8.453 -2.984 1 95.81 61 ALA B N 1
ATOM 1872 C CA . ALA B 1 61 ? -0.097 8.211 -1.882 1 95.81 61 ALA B CA 1
ATOM 1873 C C . ALA B 1 61 ? 1.244 7.695 -2.396 1 95.81 61 ALA B C 1
ATOM 1875 O O . ALA B 1 61 ? 2.303 8.148 -1.95 1 95.81 61 ALA B O 1
ATOM 1876 N N . PHE B 1 62 ? 1.177 6.84 -3.377 1 91.75 62 PHE B N 1
ATOM 1877 C CA . PHE B 1 62 ? 2.375 6.258 -3.973 1 91.75 62 PHE B CA 1
ATOM 1878 C C . PHE B 1 62 ? 3.207 7.328 -4.668 1 91.75 62 PHE B C 1
ATOM 1880 O O . PHE B 1 62 ? 4.414 7.426 -4.445 1 91.75 62 PHE B O 1
ATOM 1887 N N . LEU B 1 63 ? 2.578 8.148 -5.457 1 92.38 63 LEU B N 1
ATOM 1888 C CA . LEU B 1 63 ? 3.264 9.188 -6.219 1 92.38 63 LEU B CA 1
ATOM 1889 C C . LEU B 1 63 ? 3.859 10.242 -5.289 1 92.38 63 LEU B C 1
ATOM 1891 O O . LEU B 1 63 ? 4.992 10.688 -5.492 1 92.38 63 LEU B O 1
ATOM 1895 N N . LEU B 1 64 ? 3.131 10.602 -4.277 1 95.38 64 LEU B N 1
ATOM 1896 C CA . LEU B 1 64 ? 3.637 11.562 -3.297 1 95.38 64 LEU B CA 1
ATOM 1897 C C . LEU B 1 64 ? 4.836 10.992 -2.549 1 95.38 64 LEU B C 1
ATOM 1899 O O . LEU B 1 64 ? 5.809 11.703 -2.291 1 95.38 64 LEU B O 1
ATOM 1903 N N . GLY B 1 65 ? 4.703 9.742 -2.152 1 93.5 65 GLY B N 1
ATOM 1904 C CA . GLY B 1 65 ? 5.82 9.078 -1.502 1 93.5 65 GLY B CA 1
ATOM 1905 C C . GLY B 1 65 ? 7.066 9.023 -2.363 1 93.5 65 GLY B C 1
ATOM 1906 O O . GLY B 1 65 ? 8.172 9.281 -1.877 1 93.5 65 GLY B O 1
ATOM 1907 N N . LEU B 1 66 ? 6.93 8.719 -3.641 1 90.62 66 LEU B N 1
ATOM 1908 C CA . LEU B 1 66 ? 8.062 8.695 -4.559 1 90.62 66 LEU B CA 1
ATOM 1909 C C . LEU B 1 66 ? 8.703 10.078 -4.656 1 90.62 66 LEU B C 1
ATOM 1911 O O . LEU B 1 66 ? 9.938 10.195 -4.672 1 90.62 66 LEU B O 1
ATOM 1915 N N . LEU B 1 67 ? 7.883 11.047 -4.766 1 91.94 67 LEU B N 1
ATOM 1916 C CA . LEU B 1 67 ? 8.383 12.414 -4.832 1 91.94 67 LEU B CA 1
ATOM 1917 C C . LEU B 1 67 ? 9.203 12.758 -3.59 1 91.94 67 LEU B C 1
ATOM 1919 O O . LEU B 1 67 ? 10.273 13.359 -3.691 1 91.94 67 LEU B O 1
ATOM 1923 N N . MET B 1 68 ? 8.711 12.359 -2.432 1 91.94 68 MET B N 1
ATOM 1924 C CA . MET B 1 68 ? 9.422 12.594 -1.179 1 91.94 68 MET B CA 1
ATOM 1925 C C . MET B 1 68 ? 10.742 11.836 -1.154 1 91.94 68 MET B C 1
ATOM 1927 O O . MET B 1 68 ? 11.742 12.336 -0.64 1 91.94 68 MET B O 1
ATOM 1931 N N . ASP B 1 69 ? 10.703 10.633 -1.656 1 89.88 69 ASP B N 1
ATOM 1932 C CA . ASP B 1 69 ? 11.914 9.812 -1.704 1 89.88 69 ASP B CA 1
ATOM 1933 C C . ASP B 1 69 ? 12.984 10.477 -2.572 1 89.88 69 ASP B C 1
ATOM 1935 O O . ASP B 1 69 ? 14.164 10.492 -2.207 1 89.88 69 ASP B O 1
ATOM 1939 N N . VAL B 1 70 ? 12.609 10.898 -3.715 1 85.25 70 VAL B N 1
ATOM 1940 C CA . VAL B 1 70 ? 13.531 11.523 -4.652 1 85.25 70 VAL B CA 1
ATOM 1941 C C . VAL B 1 70 ? 14.125 12.789 -4.035 1 85.25 70 VAL B C 1
ATOM 1943 O O . VAL B 1 70 ? 15.328 13.039 -4.133 1 85.25 70 VAL B O 1
ATOM 1946 N N . HIS B 1 71 ? 13.344 13.516 -3.398 1 83.56 71 HIS B N 1
ATOM 1947 C CA . HIS B 1 71 ? 13.781 14.773 -2.811 1 83.56 71 HIS B CA 1
ATOM 1948 C C . HIS B 1 71 ? 14.789 14.547 -1.688 1 83.56 71 HIS B C 1
ATOM 1950 O O . HIS B 1 71 ? 15.766 15.281 -1.566 1 83.56 71 HIS B O 1
ATOM 1956 N N . GLU B 1 72 ? 14.555 13.594 -0.903 1 79.12 72 GLU B N 1
ATOM 1957 C CA . GLU B 1 72 ? 15.398 13.352 0.268 1 79.12 72 GLU B CA 1
ATOM 1958 C C . GLU B 1 72 ? 16.578 12.453 -0.074 1 79.12 72 GLU B C 1
ATOM 1960 O O . GLU B 1 72 ? 17.375 12.109 0.801 1 79.12 72 GLU B O 1
ATOM 1965 N N . ALA B 1 73 ? 16.688 12.172 -1.315 1 69.06 73 ALA B N 1
ATOM 1966 C CA . ALA B 1 73 ? 17.766 11.297 -1.752 1 69.06 73 ALA B CA 1
ATOM 1967 C C . ALA B 1 73 ? 17.828 10.031 -0.901 1 69.06 73 ALA B C 1
ATOM 1969 O O . ALA B 1 73 ? 18.906 9.609 -0.48 1 69.06 73 ALA B O 1
ATOM 1970 N N . ARG B 1 74 ? 16.656 9.594 -0.532 1 72.5 74 ARG B N 1
ATOM 1971 C CA . ARG B 1 74 ? 16.531 8.383 0.268 1 72.5 74 ARG B CA 1
ATOM 1972 C C . ARG B 1 74 ? 16.344 7.156 -0.621 1 72.5 74 ARG B C 1
ATOM 1974 O O . ARG B 1 74 ? 16.391 7.258 -1.849 1 72.5 74 ARG B O 1
ATOM 1981 N N . LEU B 1 75 ? 16.453 6.008 0.11 1 74.19 75 LEU B N 1
ATOM 1982 C CA . LEU B 1 75 ? 16.109 4.777 -0.593 1 74.19 75 LEU B CA 1
ATOM 1983 C C . LEU B 1 75 ? 14.742 4.91 -1.259 1 74.19 75 LEU B C 1
ATOM 1985 O O . LEU B 1 75 ? 13.758 5.262 -0.604 1 74.19 75 LEU B O 1
ATOM 1989 N N . LEU B 1 76 ? 14.836 4.891 -2.58 1 79.06 76 LEU B N 1
ATOM 1990 C CA . LEU B 1 76 ? 13.594 5.02 -3.342 1 79.06 76 LEU B CA 1
ATOM 1991 C C . LEU B 1 76 ? 12.578 3.967 -2.914 1 79.06 76 LEU B C 1
ATOM 1993 O O . LEU B 1 76 ? 12.914 2.789 -2.787 1 79.06 76 LEU B O 1
ATOM 1997 N N . GLY B 1 77 ? 11.367 4.379 -2.543 1 81.31 77 GLY B N 1
ATOM 1998 C CA . GLY B 1 77 ? 10.297 3.48 -2.15 1 81.31 77 GLY B CA 1
ATOM 1999 C C . GLY B 1 77 ? 10 3.52 -0.664 1 81.31 77 GLY B C 1
ATOM 2000 O O . GLY B 1 77 ? 8.992 2.965 -0.211 1 81.31 77 GLY B O 1
ATOM 2001 N N . GLU B 1 78 ? 10.836 4.141 0.054 1 86.88 78 GLU B N 1
ATOM 2002 C CA . GLU B 1 78 ? 10.648 4.18 1.5 1 86.88 78 GLU B CA 1
ATOM 2003 C C . GLU B 1 78 ? 9.383 4.945 1.869 1 86.88 78 GLU B C 1
ATOM 2005 O O . GLU B 1 78 ? 8.461 4.387 2.473 1 86.88 78 GLU B O 1
ATOM 2010 N N . HIS B 1 79 ? 9.352 6.203 1.471 1 90.81 79 HIS B N 1
ATOM 2011 C CA . HIS B 1 79 ? 8.156 6.988 1.75 1 90.81 79 HIS B CA 1
ATOM 2012 C C . HIS B 1 79 ? 6.961 6.488 0.941 1 90.81 79 HIS B C 1
ATOM 2014 O O . HIS B 1 79 ? 5.82 6.543 1.407 1 90.81 79 HIS B O 1
ATOM 2020 N N . ALA B 1 80 ? 7.254 6.074 -0.289 1 92.44 80 ALA B N 1
ATOM 2021 C CA . ALA B 1 80 ? 6.18 5.527 -1.113 1 92.44 80 ALA B CA 1
ATOM 2022 C C . ALA B 1 80 ? 5.453 4.398 -0.389 1 92.44 80 ALA B C 1
ATOM 2024 O O . ALA B 1 80 ? 4.223 4.355 -0.369 1 92.44 80 ALA B O 1
ATOM 2025 N N . MET B 1 81 ? 6.242 3.553 0.2 1 90.62 81 MET B N 1
ATOM 2026 C CA . MET B 1 81 ? 5.656 2.441 0.944 1 90.62 81 MET B CA 1
ATOM 2027 C C . MET B 1 81 ? 4.922 2.941 2.182 1 90.62 81 MET B C 1
ATOM 2029 O O . MET B 1 81 ? 3.785 2.535 2.441 1 90.62 81 MET B O 1
ATOM 2033 N N . ALA B 1 82 ? 5.535 3.791 2.916 1 94.06 82 ALA B N 1
ATOM 2034 C CA . ALA B 1 82 ? 4.938 4.332 4.133 1 94.06 82 ALA B CA 1
ATOM 2035 C C . ALA B 1 82 ? 3.604 5.012 3.834 1 94.06 82 ALA B C 1
ATOM 2037 O O . ALA B 1 82 ? 2.607 4.762 4.516 1 94.06 82 ALA B O 1
ATOM 2038 N N . TYR B 1 83 ? 3.578 5.836 2.781 1 96.25 83 TYR B N 1
ATOM 2039 C CA . TYR B 1 83 ? 2.387 6.602 2.441 1 96.25 83 TYR B CA 1
ATOM 2040 C C . TYR B 1 83 ? 1.282 5.691 1.917 1 96.25 83 T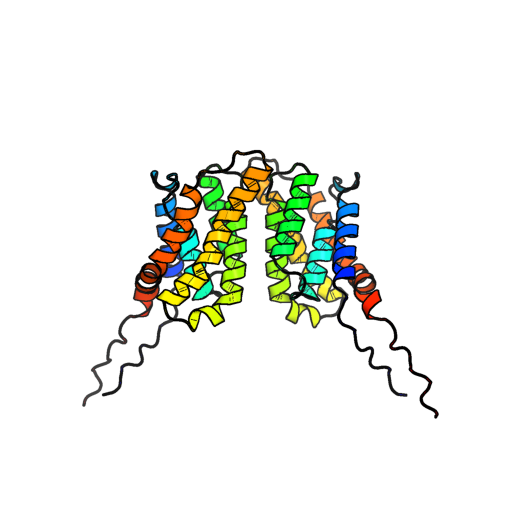YR B C 1
ATOM 2042 O O . TYR B 1 83 ? 0.1 5.922 2.186 1 96.25 83 TYR B O 1
ATOM 2050 N N . THR B 1 84 ? 1.664 4.707 1.169 1 92.94 84 THR B N 1
ATOM 2051 C CA . THR B 1 84 ? 0.666 3.771 0.658 1 92.94 84 THR B CA 1
ATOM 2052 C C . THR B 1 84 ? 0.028 2.984 1.798 1 92.94 84 THR B C 1
ATOM 2054 O O . THR B 1 84 ? -1.19 2.795 1.823 1 92.94 84 THR B O 1
ATOM 2057 N N . MET B 1 85 ? 0.867 2.516 2.689 1 92.81 85 MET B N 1
ATOM 2058 C CA . MET B 1 85 ? 0.33 1.803 3.846 1 92.81 85 MET B CA 1
ATOM 2059 C C . MET B 1 85 ? -0.556 2.717 4.684 1 92.81 85 MET B C 1
ATOM 2061 O O . MET B 1 85 ? -1.635 2.311 5.121 1 92.81 85 MET B O 1
ATOM 2065 N N . LEU B 1 86 ? -0.073 3.865 4.922 1 95.81 86 LEU B N 1
ATOM 2066 C CA . LEU B 1 86 ? -0.859 4.863 5.641 1 95.81 86 LEU B CA 1
ATOM 2067 C C . LEU B 1 86 ? -2.225 5.051 4.988 1 95.81 86 LEU B C 1
ATOM 2069 O O . LEU B 1 86 ? -3.252 5.031 5.668 1 95.81 86 LEU B O 1
ATOM 2073 N N . SER B 1 87 ? -2.213 5.23 3.707 1 95.62 87 SER B N 1
ATOM 2074 C CA . SER B 1 87 ? -3.441 5.473 2.959 1 95.62 87 SER B CA 1
ATOM 2075 C C . SER B 1 87 ? -4.387 4.277 3.039 1 95.62 87 SER B C 1
ATOM 2077 O O . SER B 1 87 ? -5.598 4.449 3.189 1 95.62 87 SER B O 1
ATOM 2079 N N . TYR B 1 88 ? -3.836 3.125 2.953 1 91.88 88 TYR B N 1
ATOM 2080 C CA . TYR B 1 88 ? -4.668 1.931 3.037 1 91.88 88 TYR B CA 1
ATOM 2081 C C . TYR B 1 88 ? -5.438 1.892 4.355 1 91.88 88 TYR B C 1
ATOM 2083 O O . TYR B 1 88 ? -6.664 1.761 4.363 1 91.88 88 TYR B O 1
ATOM 2091 N N . PHE B 1 89 ? -4.715 2.018 5.422 1 93.69 89 PHE B N 1
ATOM 2092 C CA . PHE B 1 89 ? -5.336 1.909 6.734 1 93.69 89 PHE B CA 1
ATOM 2093 C C . PHE B 1 89 ? -6.281 3.078 6.984 1 93.69 89 PHE B C 1
ATOM 2095 O O . PHE B 1 89 ? -7.352 2.902 7.574 1 93.69 89 PHE B O 1
ATOM 2102 N N . ALA B 1 90 ? -5.891 4.238 6.559 1 96.19 90 ALA B N 1
ATOM 2103 C CA . ALA B 1 90 ? -6.754 5.406 6.723 1 96.19 90 ALA B CA 1
ATOM 2104 C C . ALA B 1 90 ? -8.07 5.223 5.977 1 96.19 90 ALA B C 1
ATOM 2106 O O . ALA B 1 90 ? -9.141 5.496 6.52 1 96.19 90 ALA B O 1
ATOM 2107 N N . ILE B 1 91 ? -7.969 4.758 4.754 1 92.56 91 ILE B N 1
ATOM 2108 C CA . ILE B 1 91 ? -9.156 4.551 3.934 1 92.56 91 ILE B CA 1
ATOM 2109 C C . ILE B 1 91 ? -10.031 3.467 4.559 1 92.56 91 ILE B C 1
ATOM 2111 O O . ILE B 1 91 ? -11.258 3.564 4.539 1 92.56 91 ILE B O 1
ATOM 2115 N N . THR B 1 92 ? -9.422 2.469 5.121 1 88.44 92 THR B N 1
ATOM 2116 C CA . THR B 1 92 ? -10.148 1.354 5.719 1 88.44 92 THR B CA 1
ATOM 2117 C C . THR B 1 92 ? -10.961 1.823 6.922 1 88.44 92 THR B C 1
ATOM 2119 O O . THR B 1 92 ? -12.086 1.364 7.137 1 88.44 92 THR B O 1
ATOM 2122 N N . ILE B 1 93 ? -10.445 2.785 7.656 1 93 93 ILE B N 1
ATOM 2123 C CA . ILE B 1 93 ? -11.117 3.148 8.898 1 93 93 ILE B CA 1
ATOM 2124 C C . ILE B 1 93 ? -11.852 4.48 8.719 1 93 93 ILE B C 1
ATOM 2126 O O . ILE B 1 93 ? -12.398 5.027 9.68 1 93 93 ILE B O 1
ATOM 2130 N N . HIS B 1 94 ? -11.875 5.027 7.574 1 94.44 94 HIS B N 1
ATOM 2131 C CA . HIS B 1 94 ? -12.328 6.395 7.355 1 94.44 94 HIS B CA 1
ATOM 2132 C C . HIS B 1 94 ? -13.766 6.582 7.844 1 94.44 94 HIS B C 1
ATOM 2134 O O . HIS B 1 94 ? -14.086 7.602 8.453 1 94.44 94 HIS B O 1
ATOM 2140 N N . ARG B 1 95 ? -14.641 5.613 7.691 1 93.94 95 ARG B N 1
ATOM 2141 C CA . ARG B 1 95 ? -16.047 5.734 8.047 1 93.94 95 ARG B CA 1
ATOM 2142 C C . ARG B 1 95 ? -16.234 5.812 9.555 1 93.94 95 ARG B C 1
ATOM 2144 O O . ARG B 1 95 ? -17.016 6.625 10.055 1 93.94 95 ARG B O 1
ATOM 2151 N N . ARG B 1 96 ? -15.5 4.996 10.234 1 95 96 ARG B N 1
ATOM 2152 C CA . ARG B 1 96 ? -15.633 4.926 11.688 1 95 96 ARG B CA 1
ATOM 2153 C C . ARG B 1 96 ? -15.008 6.145 12.352 1 95 96 ARG B C 1
ATOM 2155 O O . ARG B 1 96 ? -15.531 6.645 13.352 1 95 96 ARG B O 1
ATOM 2162 N N . VAL B 1 97 ? -13.945 6.645 11.844 1 96.56 97 VAL B N 1
ATOM 2163 C CA . VAL B 1 97 ? -13.195 7.742 12.438 1 96.56 97 VAL B CA 1
ATOM 2164 C C . VAL B 1 97 ? -14.008 9.031 12.359 1 96.56 97 VAL B C 1
ATOM 2166 O O . VAL B 1 97 ? -13.93 9.875 13.25 1 96.56 97 VAL B O 1
ATOM 2169 N N . LEU B 1 98 ? -14.852 9.18 11.359 1 94.81 98 LEU B N 1
ATOM 2170 C CA . LEU B 1 98 ? -15.617 10.398 11.133 1 94.81 98 LEU B CA 1
ATOM 2171 C C . LEU B 1 98 ? -16.75 10.523 12.148 1 94.81 98 LEU B C 1
ATOM 2173 O O . LEU B 1 98 ? -17.344 11.594 12.297 1 94.81 98 LEU B O 1
ATOM 2177 N N . TRP B 1 99 ? -17 9.461 12.867 1 95.19 99 TRP B N 1
ATOM 2178 C CA . TRP B 1 99 ? -18.031 9.477 13.891 1 95.19 99 TRP B CA 1
ATOM 2179 C C . TRP B 1 99 ? -17.516 10.109 15.18 1 95.19 99 TRP B C 1
ATOM 2181 O O . TRP B 1 99 ? -18.312 10.492 16.047 1 95.19 99 TRP B O 1
ATOM 2191 N N . PHE B 1 100 ? -16.312 10.266 15.312 1 96.25 100 PHE B N 1
ATOM 2192 C CA . PHE B 1 100 ? -15.719 10.758 16.547 1 96.25 100 PHE B CA 1
ATOM 2193 C C . PHE B 1 100 ? -15.516 12.266 16.484 1 96.25 100 PHE B C 1
ATOM 2195 O O . PHE B 1 100 ? -15.555 12.859 15.398 1 96.25 100 PHE B O 1
ATOM 2202 N N . SER B 1 101 ? -15.328 12.859 17.641 1 96.62 101 SER B N 1
ATOM 2203 C CA . SER B 1 101 ? -14.945 14.266 17.703 1 96.62 101 SER B CA 1
ATOM 2204 C C . SER B 1 101 ? -13.547 14.484 17.141 1 96.62 101 SER B C 1
ATOM 2206 O O . SER B 1 101 ? -12.773 13.539 17 1 96.62 101 SER B O 1
ATOM 2208 N N . VAL B 1 102 ? -13.227 15.688 16.828 1 95.88 102 VAL B N 1
ATOM 2209 C CA . VAL B 1 102 ? -11.961 16.031 16.188 1 95.88 102 VAL B CA 1
ATOM 2210 C C . VAL B 1 102 ? -10.805 15.594 17.078 1 95.88 102 VAL B C 1
ATOM 2212 O O . VAL B 1 102 ? -9.812 15.039 16.594 1 95.88 102 VAL B O 1
ATOM 2215 N N . LEU B 1 103 ? -10.906 15.844 18.375 1 95 103 LEU B N 1
ATOM 2216 C CA . LEU B 1 103 ? -9.836 15.477 19.312 1 95 103 LEU B CA 1
ATOM 2217 C C . LEU B 1 103 ? -9.703 13.961 19.406 1 95 103 LEU B C 1
ATOM 2219 O O . LEU B 1 103 ? -8.586 13.438 19.484 1 95 103 LEU B O 1
ATOM 2223 N N . SER B 1 104 ? -10.836 13.242 19.391 1 96.44 104 SER B N 1
ATOM 2224 C CA . SER B 1 104 ? -10.82 11.781 19.406 1 96.44 104 SER B CA 1
ATOM 2225 C C . SER B 1 104 ? -10.273 11.219 18.094 1 96.44 104 SER B C 1
ATOM 2227 O O . SER B 1 104 ? -9.609 10.18 18.094 1 96.44 104 SER B O 1
ATOM 2229 N N . GLN B 1 105 ? -10.625 11.891 17.047 1 97.19 105 GLN B N 1
ATOM 2230 C CA . GLN B 1 105 ? -10.078 11.5 15.75 1 97.19 105 GLN B CA 1
ATOM 2231 C C . GLN B 1 105 ? -8.555 11.5 15.773 1 97.19 105 GLN B C 1
ATOM 2233 O O . GLN B 1 105 ? -7.918 10.609 15.203 1 97.19 105 GLN B O 1
ATOM 2238 N N . ALA B 1 106 ? -8.031 12.477 16.438 1 97.62 106 ALA B N 1
ATOM 2239 C CA . ALA B 1 106 ? -6.574 12.586 16.516 1 97.62 106 ALA B CA 1
ATOM 2240 C C . ALA B 1 106 ? -5.965 11.336 17.141 1 97.62 106 ALA B C 1
ATOM 2242 O O . ALA B 1 106 ? -4.887 10.891 16.734 1 97.62 106 ALA B O 1
ATOM 2243 N N . LEU B 1 107 ? -6.625 10.758 18.062 1 96.62 107 LEU B N 1
ATOM 2244 C CA . LEU B 1 107 ? -6.141 9.562 18.75 1 96.62 107 LEU B CA 1
ATOM 2245 C C . LEU B 1 107 ? -6.18 8.352 17.828 1 96.62 107 LEU B C 1
ATOM 2247 O O . LEU B 1 107 ? -5.328 7.465 17.922 1 96.62 107 LEU B O 1
ATOM 2251 N N . HIS B 1 108 ? -7.16 8.336 16.953 1 96.38 108 HIS B N 1
ATOM 2252 C CA . HIS B 1 108 ? -7.262 7.246 15.984 1 96.38 108 HIS B CA 1
ATOM 2253 C C . HIS B 1 108 ? -6.234 7.406 14.867 1 96.38 108 HIS B C 1
ATOM 2255 O O . HIS B 1 108 ? -5.738 6.414 14.336 1 96.38 108 HIS B O 1
ATOM 2261 N N . VAL B 1 109 ? -5.887 8.617 14.578 1 97.38 109 VAL B N 1
ATOM 2262 C CA . VAL B 1 109 ? -4.945 8.922 13.508 1 97.38 109 VAL B CA 1
ATOM 2263 C C . VAL B 1 109 ? -3.516 8.695 13.992 1 97.38 109 VAL B C 1
ATOM 2265 O O . VAL B 1 109 ? -2.637 8.328 13.211 1 97.38 109 VAL B O 1
ATOM 2268 N N . LEU B 1 110 ? -3.297 8.852 15.266 1 98.19 110 LEU B N 1
ATOM 2269 C CA . LEU B 1 110 ? -1.961 8.773 15.844 1 98.19 110 LEU B CA 1
ATOM 2270 C C . LEU B 1 110 ? -1.311 7.43 15.523 1 98.19 110 LEU B C 1
ATOM 2272 O O . LEU B 1 110 ? -0.194 7.383 15.008 1 98.19 110 LEU B O 1
ATOM 2276 N N . PRO B 1 111 ? -1.952 6.258 15.766 1 97.31 111 PRO B N 1
ATOM 2277 C CA . PRO B 1 111 ? -1.307 4.984 15.438 1 97.31 111 PRO B CA 1
ATOM 2278 C C . PRO B 1 111 ? -0.976 4.855 13.953 1 97.31 111 PRO B C 1
ATOM 2280 O O . PRO B 1 111 ? 0.015 4.215 13.594 1 97.31 111 PRO B O 1
ATOM 2283 N N . LEU B 1 112 ? -1.789 5.441 13.094 1 97.19 112 LEU B N 1
ATOM 2284 C CA . LEU B 1 112 ? -1.534 5.41 11.656 1 97.19 112 LEU B CA 1
ATOM 2285 C C . LEU B 1 112 ? -0.265 6.184 11.312 1 97.19 112 LEU B C 1
ATOM 2287 O O . LEU B 1 112 ? 0.552 5.723 10.516 1 97.19 112 LEU B O 1
ATOM 2291 N N . LEU B 1 113 ? -0.147 7.309 11.953 1 98.06 113 LEU B N 1
ATOM 2292 C CA . LEU B 1 113 ? 1.027 8.141 11.711 1 98.06 113 LEU B CA 1
ATOM 2293 C C . LEU B 1 113 ? 2.285 7.48 12.273 1 98.06 113 LEU B C 1
ATOM 2295 O O . LEU B 1 113 ? 3.348 7.539 11.648 1 98.06 113 LEU B O 1
ATOM 2299 N N . VAL B 1 114 ? 2.162 6.859 13.414 1 96.81 114 VAL B N 1
ATOM 2300 C CA . VAL B 1 114 ? 3.281 6.117 13.984 1 96.81 114 VAL B CA 1
ATOM 2301 C C . VAL B 1 114 ? 3.697 4.996 13.039 1 96.81 114 VAL B C 1
ATOM 2303 O O . VAL B 1 114 ? 4.891 4.777 12.812 1 96.81 114 VAL B O 1
ATOM 2306 N N . LEU B 1 115 ? 2.738 4.355 12.492 1 93.88 115 LEU B N 1
ATOM 2307 C CA . LEU B 1 115 ? 3.01 3.293 11.531 1 93.88 115 LEU B CA 1
ATOM 2308 C C . LEU B 1 115 ? 3.74 3.838 10.305 1 93.88 115 LEU B C 1
ATOM 2310 O O . LEU B 1 115 ? 4.691 3.225 9.82 1 93.88 115 LEU B O 1
ATOM 2314 N N . ALA B 1 116 ? 3.312 4.926 9.836 1 94.31 116 ALA B N 1
ATOM 2315 C CA . ALA B 1 116 ? 3.922 5.539 8.656 1 94.31 116 ALA B CA 1
ATOM 2316 C C . ALA B 1 116 ? 5.387 5.883 8.914 1 94.31 116 ALA B C 1
ATOM 2318 O O . ALA B 1 116 ? 6.223 5.781 8.008 1 94.31 116 ALA B O 1
ATOM 2319 N N . HIS B 1 117 ? 5.727 6.285 10.102 1 93.94 117 HIS B N 1
ATOM 2320 C CA . HIS B 1 117 ? 7.102 6.625 10.438 1 93.94 117 HIS B CA 1
ATOM 2321 C C . HIS B 1 117 ? 7.918 5.379 10.773 1 93.94 117 HIS B C 1
ATOM 2323 O O . HIS B 1 117 ? 9.148 5.387 10.664 1 93.94 117 HIS B O 1
ATOM 2329 N N . ALA B 1 118 ? 7.258 4.316 11.172 1 92.94 118 ALA B N 1
ATOM 2330 C CA . ALA B 1 118 ? 7.93 3.076 11.562 1 92.94 118 ALA B CA 1
ATOM 2331 C C . ALA B 1 118 ? 8.445 2.326 10.336 1 92.94 118 ALA B C 1
ATOM 2333 O O . ALA B 1 118 ? 9.484 1.665 10.391 1 92.94 118 ALA B O 1
ATOM 2334 N N . VAL B 1 119 ? 7.73 2.471 9.25 1 90.44 119 VAL B N 1
ATOM 2335 C CA . VAL B 1 119 ? 8.039 1.705 8.047 1 90.44 119 VAL B CA 1
ATOM 2336 C C . VAL B 1 119 ? 9.445 2.055 7.555 1 90.44 119 VAL B C 1
ATOM 2338 O O . VAL B 1 119 ? 10.289 1.172 7.402 1 90.44 119 VAL B O 1
ATOM 2341 N N . PRO B 1 120 ? 9.789 3.33 7.379 1 88.75 120 PRO B N 1
ATOM 2342 C CA . PRO B 1 120 ? 11.148 3.67 6.965 1 88.75 120 PRO B CA 1
ATOM 2343 C C . PRO B 1 120 ? 12.203 3.229 7.977 1 88.75 120 PRO B C 1
ATOM 2345 O O . PRO B 1 120 ? 13.312 2.838 7.59 1 88.75 120 PRO B O 1
ATOM 2348 N N . ILE B 1 121 ? 11.875 3.279 9.25 1 89.44 121 ILE B N 1
ATOM 2349 C CA . ILE B 1 121 ? 12.812 2.883 10.297 1 89.44 121 ILE B CA 1
ATOM 2350 C C . ILE B 1 121 ? 13.117 1.391 10.172 1 89.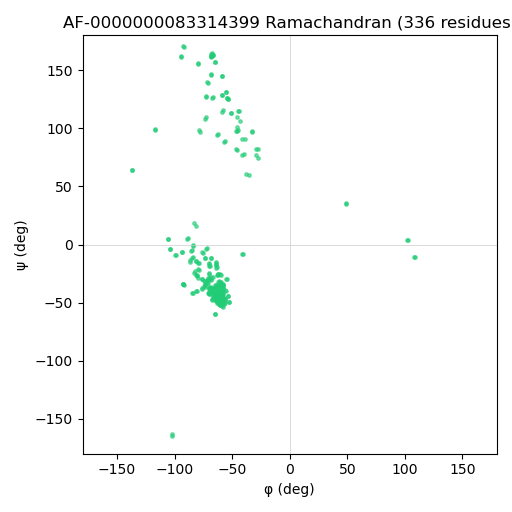44 121 ILE B C 1
ATOM 2352 O O . ILE B 1 121 ? 14.281 0.982 10.242 1 89.44 121 ILE B O 1
ATOM 2356 N N . VAL B 1 122 ? 12.109 0.634 10.008 1 87.19 122 VAL B N 1
ATOM 2357 C CA . VAL B 1 122 ? 12.273 -0.81 9.875 1 87.19 122 VAL B CA 1
ATOM 2358 C C . VAL B 1 122 ? 13.133 -1.123 8.648 1 87.19 122 VAL B C 1
ATOM 2360 O O . VAL B 1 122 ? 14.039 -1.956 8.719 1 87.19 122 VAL B O 1
ATOM 2363 N N . ILE B 1 123 ? 12.797 -0.494 7.539 1 83.88 123 ILE B N 1
ATOM 2364 C CA . ILE B 1 123 ? 13.539 -0.7 6.297 1 83.88 123 ILE B CA 1
ATOM 2365 C C . ILE B 1 123 ? 15.008 -0.357 6.504 1 83.88 123 ILE B C 1
ATOM 2367 O O . ILE B 1 123 ? 15.891 -1.129 6.125 1 83.88 123 ILE B O 1
ATOM 2371 N N . ARG B 1 124 ? 15.352 0.687 7.188 1 84.56 124 ARG B N 1
ATOM 2372 C CA . ARG B 1 124 ? 16.719 1.118 7.414 1 84.56 124 ARG B CA 1
ATOM 2373 C C . ARG B 1 124 ? 17.453 0.163 8.359 1 84.56 124 ARG B C 1
ATOM 2375 O O . ARG B 1 124 ? 18.625 -0.14 8.156 1 84.56 124 ARG B O 1
ATOM 2382 N N . LEU B 1 125 ? 16.75 -0.232 9.367 1 86.69 125 LEU B N 1
ATOM 2383 C CA . LEU B 1 125 ? 17.344 -1.178 10.305 1 86.69 125 LEU B CA 1
ATOM 2384 C C . LEU B 1 125 ? 17.719 -2.482 9.602 1 86.69 125 LEU B C 1
ATOM 2386 O O . LEU B 1 125 ? 18.781 -3.047 9.844 1 86.69 125 LEU B O 1
ATOM 2390 N N . LEU B 1 126 ? 16.875 -2.887 8.789 1 82.75 126 LEU B N 1
ATOM 2391 C CA . LEU B 1 126 ? 17.109 -4.121 8.039 1 82.75 126 LEU B CA 1
ATOM 2392 C C . LEU B 1 126 ? 18.281 -3.959 7.074 1 82.75 126 LEU B C 1
ATOM 2394 O O . LEU B 1 126 ? 18.953 -4.938 6.727 1 82.75 126 LEU B O 1
ATOM 2398 N N . MET B 1 127 ? 18.469 -2.744 6.664 1 81.88 127 MET B N 1
ATOM 2399 C CA . MET B 1 127 ? 19.594 -2.449 5.762 1 81.88 127 MET B CA 1
ATOM 2400 C C . MET B 1 127 ? 20.875 -2.242 6.547 1 81.88 127 MET B C 1
ATOM 2402 O O . MET B 1 127 ? 21.922 -1.956 5.961 1 81.88 127 MET B O 1
ATOM 2406 N N . GLY B 1 128 ? 20.781 -2.34 7.957 1 83.94 128 GLY B N 1
ATOM 2407 C CA . GLY B 1 128 ? 21.984 -2.295 8.773 1 83.94 128 GLY B CA 1
ATOM 2408 C C . GLY B 1 128 ? 22.203 -0.951 9.445 1 83.94 128 GLY B C 1
ATOM 2409 O O . GLY B 1 128 ? 23.25 -0.712 10.039 1 83.94 128 GLY B O 1
ATOM 2410 N N . ALA B 1 129 ? 21.281 -0.103 9.266 1 84.88 129 ALA B N 1
ATOM 2411 C CA . ALA B 1 129 ? 21.422 1.205 9.898 1 84.88 129 ALA B CA 1
ATOM 2412 C C . ALA B 1 129 ? 21.312 1.091 11.422 1 84.88 129 ALA B C 1
ATOM 2414 O O . ALA B 1 129 ? 20.875 0.062 11.945 1 84.88 129 ALA B O 1
ATOM 2415 N N . HIS B 1 130 ? 21.766 2.098 12.094 1 89.5 130 HIS B N 1
ATOM 2416 C CA . HIS B 1 130 ? 21.688 2.139 13.555 1 89.5 130 HIS B CA 1
ATOM 2417 C C . HIS B 1 130 ? 20.297 2.541 14.016 1 89.5 130 HIS B C 1
ATOM 2419 O O . HIS B 1 130 ? 19.531 3.143 13.258 1 89.5 130 HIS B O 1
ATOM 2425 N N . LEU B 1 131 ? 20 2.117 15.266 1 88.31 131 LEU B N 1
ATOM 2426 C CA . LEU B 1 131 ? 18.75 2.539 15.867 1 88.31 131 LEU B CA 1
ATOM 2427 C C . LEU B 1 131 ? 18.672 4.059 15.953 1 88.31 131 LEU B C 1
ATOM 2429 O O . LEU B 1 131 ? 19.641 4.715 16.312 1 88.31 131 LEU B O 1
ATOM 2433 N N . PRO B 1 132 ? 17.547 4.504 15.43 1 85.56 132 PRO B N 1
ATOM 2434 C CA . PRO B 1 132 ? 17.406 5.961 15.492 1 85.56 132 PRO B CA 1
ATOM 2435 C C . PRO B 1 132 ? 17.234 6.48 16.922 1 85.56 132 PRO B C 1
ATOM 2437 O O . PRO B 1 132 ? 16.922 5.703 17.828 1 85.56 132 PRO B O 1
ATOM 2440 N N . ASP B 1 133 ? 17.453 7.734 17.078 1 87.25 133 ASP B N 1
ATOM 2441 C CA . ASP B 1 133 ? 17.281 8.391 18.375 1 87.25 133 ASP B CA 1
ATOM 2442 C C . ASP B 1 133 ? 15.812 8.445 18.766 1 87.25 133 ASP B C 1
ATOM 2444 O O . ASP B 1 133 ? 14.93 8.25 17.922 1 87.25 133 ASP B O 1
ATOM 2448 N N . TRP B 1 134 ? 15.508 8.711 20.062 1 87.88 134 TRP B N 1
ATOM 2449 C CA . TRP B 1 134 ? 14.156 8.75 20.609 1 87.88 134 TRP B CA 1
ATOM 2450 C C . TRP B 1 134 ? 13.344 9.875 19.969 1 87.88 134 TRP B C 1
ATOM 2452 O O . TRP B 1 134 ? 12.109 9.844 19.984 1 87.88 134 TRP B O 1
ATOM 2462 N N . GLN B 1 135 ? 13.914 10.789 19.375 1 89.5 135 GLN B N 1
ATOM 2463 C CA . GLN B 1 135 ? 13.258 11.945 18.797 1 89.5 135 GLN B CA 1
ATOM 2464 C C . GLN B 1 135 ? 12.398 11.547 17.594 1 89.5 135 GLN B C 1
ATOM 2466 O O . GLN B 1 135 ? 11.547 12.312 17.141 1 89.5 135 GLN B O 1
ATOM 2471 N N . VAL B 1 136 ? 12.57 10.344 17.141 1 89.38 136 VAL B N 1
ATOM 2472 C CA . VAL B 1 136 ? 11.844 9.867 15.969 1 89.38 136 VAL B CA 1
ATOM 2473 C C . VAL B 1 136 ? 10.367 9.688 16.312 1 89.38 136 VAL B C 1
ATOM 2475 O O . VAL B 1 136 ? 9.523 9.586 15.422 1 89.38 136 VAL B O 1
ATOM 2478 N N . ILE B 1 137 ? 10.039 9.648 17.594 1 92.06 137 ILE B N 1
ATOM 2479 C CA . ILE B 1 137 ? 8.656 9.453 18 1 92.06 137 ILE B CA 1
ATOM 2480 C C . ILE B 1 137 ? 7.918 10.789 18 1 92.06 137 ILE B C 1
ATOM 2482 O O . ILE B 1 137 ? 6.688 10.82 18.016 1 92.06 137 ILE B O 1
ATOM 2486 N N . LEU B 1 138 ? 8.57 11.883 17.875 1 94.25 138 LEU B N 1
ATOM 2487 C CA . LEU B 1 138 ? 7.992 13.211 18.047 1 94.25 138 LEU B CA 1
ATOM 2488 C C . LEU B 1 138 ? 7.164 13.609 16.828 1 94.25 138 LEU B C 1
ATOM 2490 O O . LEU B 1 138 ? 6.062 14.141 16.969 1 94.25 138 LEU B O 1
ATOM 2494 N N . PRO B 1 139 ? 7.582 13.273 15.664 1 95.12 139 PRO B N 1
ATOM 2495 C CA . PRO B 1 139 ? 6.828 13.734 14.492 1 95.12 139 PRO B CA 1
ATOM 2496 C C . PRO B 1 139 ? 5.406 13.188 14.453 1 95.12 139 PRO B C 1
ATOM 2498 O O . PRO B 1 139 ? 4.445 13.945 14.312 1 95.12 139 PRO B O 1
ATOM 2501 N N . PRO B 1 140 ? 5.23 11.891 14.617 1 96.75 140 PRO B N 1
ATOM 2502 C CA . PRO B 1 140 ? 3.846 11.422 14.594 1 96.75 140 PRO B CA 1
ATOM 2503 C C . PRO B 1 140 ? 3 12.016 15.719 1 96.75 140 PRO B C 1
ATOM 2505 O O . PRO B 1 140 ? 1.803 12.25 15.539 1 96.75 140 PRO B O 1
ATOM 2508 N N . LEU B 1 141 ? 3.609 12.289 16.859 1 97.12 141 LEU B N 1
ATOM 2509 C CA . LEU B 1 141 ? 2.895 12.93 17.953 1 97.12 141 LEU B CA 1
ATOM 2510 C C . LEU B 1 141 ? 2.494 14.352 17.594 1 97.12 141 LEU B C 1
ATOM 2512 O O . LEU B 1 141 ? 1.358 14.766 17.828 1 97.12 141 LEU B O 1
ATOM 2516 N N . ILE B 1 142 ? 3.398 15.055 17.016 1 97 142 ILE B N 1
ATOM 2517 C CA . ILE B 1 142 ? 3.148 16.438 16.609 1 97 142 ILE B CA 1
ATOM 2518 C C . ILE B 1 142 ? 2.082 16.453 15.508 1 97 142 ILE B C 1
ATOM 2520 O O . ILE B 1 142 ? 1.185 17.297 15.523 1 97 142 ILE B O 1
ATOM 2524 N N . GLU B 1 143 ? 2.178 15.523 14.586 1 97.88 143 GLU B N 1
ATOM 2525 C CA . GLU B 1 143 ? 1.195 15.43 13.516 1 97.88 143 GLU B CA 1
ATOM 2526 C C . GLU B 1 143 ? -0.205 15.18 14.062 1 97.88 143 GLU B C 1
ATOM 2528 O O . GLU B 1 143 ? -1.17 15.812 13.633 1 97.88 143 GLU B O 1
ATOM 2533 N N . ALA B 1 144 ? -0.278 14.258 14.984 1 97.88 144 ALA B N 1
ATOM 2534 C CA . ALA B 1 144 ? -1.574 13.992 15.602 1 97.88 144 ALA B CA 1
ATOM 2535 C C . ALA B 1 144 ? -2.105 15.234 16.328 1 97.88 144 ALA B C 1
ATOM 2537 O O . ALA B 1 144 ? -3.301 15.531 16.25 1 97.88 144 ALA B O 1
ATOM 2538 N N . ALA B 1 145 ? -1.252 15.922 17.016 1 97.62 145 ALA B N 1
ATOM 2539 C CA . ALA B 1 145 ? -1.632 17.141 17.719 1 97.62 145 ALA B CA 1
ATOM 2540 C C . ALA B 1 145 ? -2.109 18.219 16.75 1 97.62 145 ALA B C 1
ATOM 2542 O O . ALA B 1 145 ? -2.939 19.047 17.109 1 97.62 145 ALA B O 1
ATOM 2543 N N . LEU B 1 146 ? -1.666 18.172 15.531 1 97.94 146 LEU B N 1
ATOM 2544 C CA . LEU B 1 146 ? -2.004 19.156 14.516 1 97.94 146 LEU B CA 1
ATOM 2545 C C . LEU B 1 146 ? -3.32 18.812 13.828 1 97.94 146 LEU B C 1
ATOM 2547 O O . LEU B 1 146 ? -3.838 19.594 13.031 1 97.94 146 LEU B O 1
ATOM 2551 N N . TRP B 1 147 ? -3.848 17.703 14.164 1 97.88 147 TRP B N 1
ATOM 2552 C CA . TRP B 1 147 ? -5.047 17.203 13.5 1 97.88 147 TRP B CA 1
ATOM 2553 C C . TRP B 1 147 ? -6.18 18.219 13.594 1 97.88 147 TRP B C 1
ATOM 2555 O O . TRP B 1 147 ? -6.828 18.531 12.594 1 97.88 147 TRP B O 1
ATOM 2565 N N . PRO B 1 148 ? -6.465 18.828 14.812 1 96.5 148 PRO B N 1
ATOM 2566 C CA . PRO B 1 148 ? -7.535 19.828 14.883 1 96.5 148 PRO B CA 1
ATOM 2567 C C . PRO B 1 148 ? -7.289 21.016 13.969 1 96.5 148 PRO B C 1
ATOM 2569 O O . PRO B 1 148 ? -8.234 21.578 13.398 1 96.5 148 PRO B O 1
ATOM 2572 N N . PHE B 1 149 ? -6.066 21.359 13.844 1 96.56 149 PHE B N 1
ATOM 2573 C CA . PHE B 1 149 ? -5.723 22.469 12.969 1 96.56 149 PHE B CA 1
ATOM 2574 C C . PHE B 1 149 ? -5.926 22.094 11.508 1 96.56 149 PHE B C 1
ATOM 2576 O O . PHE B 1 149 ? -6.43 22.891 10.711 1 96.56 149 PHE B O 1
ATOM 2583 N N . ALA B 1 150 ? -5.527 20.891 11.156 1 96.75 150 ALA B N 1
ATOM 2584 C CA . ALA B 1 150 ? -5.75 20.391 9.805 1 96.75 150 ALA B CA 1
ATOM 2585 C C . ALA B 1 150 ? -7.238 20.375 9.469 1 96.75 150 ALA B C 1
ATOM 2587 O O . ALA B 1 150 ? -7.641 20.766 8.375 1 96.75 150 ALA B O 1
ATOM 2588 N N . ASN B 1 151 ? -7.988 19.938 10.414 1 95.19 151 ASN B N 1
ATOM 2589 C CA . ASN B 1 151 ? -9.438 19.922 10.234 1 95.19 151 ASN B CA 1
ATOM 2590 C C . ASN B 1 151 ? -9.984 21.328 9.984 1 95.19 151 ASN B C 1
ATOM 2592 O O . ASN B 1 151 ? -10.766 21.531 9.055 1 95.19 151 ASN B O 1
ATOM 2596 N N . ALA B 1 152 ? -9.547 22.25 10.812 1 93.69 152 ALA B N 1
ATOM 2597 C CA . ALA B 1 152 ? -10.031 23.625 10.711 1 93.69 152 ALA B CA 1
ATOM 2598 C C . ALA B 1 152 ? -9.625 24.25 9.383 1 93.69 152 ALA B C 1
ATOM 2600 O O . ALA B 1 152 ? -10.438 24.906 8.719 1 93.69 152 ALA B O 1
ATOM 2601 N N . ILE B 1 153 ? -8.438 23.984 8.898 1 94.81 153 ILE B N 1
ATOM 2602 C CA . ILE B 1 153 ? -7.867 24.641 7.73 1 94.81 153 ILE B CA 1
ATOM 2603 C C . ILE B 1 153 ? -8.359 23.953 6.457 1 94.81 153 ILE B C 1
ATOM 2605 O O . ILE B 1 153 ? -8.766 24.625 5.504 1 94.81 153 ILE B O 1
ATOM 2609 N N . LEU B 1 154 ? -8.406 22.672 6.449 1 94.31 154 LEU B N 1
ATOM 2610 C CA . LEU B 1 154 ? -8.656 21.953 5.211 1 94.31 154 LEU B CA 1
ATOM 2611 C C . LEU B 1 154 ? -10.156 21.812 4.957 1 94.31 154 LEU B C 1
ATOM 2613 O O . LEU B 1 154 ? -10.57 21.531 3.832 1 94.31 154 LEU B O 1
ATOM 2617 N N . LEU B 1 155 ? -10.898 22.062 5.969 1 90.69 155 LEU B N 1
ATOM 2618 C CA . LEU B 1 155 ? -12.344 22.031 5.77 1 90.69 155 LEU B CA 1
ATOM 2619 C C . LEU B 1 155 ? -12.891 23.453 5.574 1 90.69 155 LEU B C 1
ATOM 2621 O O . LEU B 1 155 ? -14.07 23.625 5.246 1 90.69 155 LEU B O 1
ATOM 2625 N N . ALA B 1 156 ? -12.117 24.5 5.773 1 83.88 156 ALA B N 1
ATOM 2626 C CA . ALA B 1 156 ? -12.523 25.906 5.754 1 83.88 156 ALA B CA 1
ATOM 2627 C C . ALA B 1 156 ? -13.188 26.266 4.426 1 83.88 156 ALA B C 1
ATOM 2629 O O . ALA B 1 156 ? -14.258 26.875 4.402 1 83.88 156 ALA B O 1
ATOM 2630 N N . PRO B 1 157 ? -12.539 25.891 3.314 1 74.62 157 PRO B N 1
ATOM 2631 C CA . PRO B 1 157 ? -13.172 26.281 2.055 1 74.62 157 PRO B CA 1
ATOM 2632 C C . PRO B 1 157 ? -14.539 25.641 1.852 1 74.62 157 PRO B C 1
ATOM 2634 O O . PRO B 1 157 ? -15.359 26.141 1.08 1 74.62 157 PRO B O 1
ATOM 2637 N N . GLN B 1 158 ? -14.758 24.578 2.412 1 67.94 158 GLN B N 1
ATOM 2638 C CA . GLN B 1 158 ? -16.047 23.891 2.268 1 67.94 158 GLN B CA 1
ATOM 2639 C C . GLN B 1 158 ? -17.109 24.531 3.156 1 67.94 158 GLN B C 1
ATOM 2641 O O . GLN B 1 158 ? -18.297 24.391 2.898 1 67.94 158 GLN B O 1
ATOM 2646 N N . ARG B 1 159 ? -16.688 25.234 4.188 1 62.34 159 ARG B N 1
ATOM 2647 C CA . ARG B 1 159 ? -17.625 25.891 5.094 1 62.34 159 ARG B CA 1
ATOM 2648 C C . ARG B 1 159 ? -18.109 27.219 4.523 1 62.34 159 ARG B C 1
ATOM 2650 O O . ARG B 1 159 ? -18.797 27.969 5.207 1 62.34 159 ARG B O 1
ATOM 2657 N N . ARG B 1 160 ? -17.953 27.469 3.342 1 55.97 160 ARG B N 1
ATOM 2658 C CA . ARG B 1 160 ? -18.469 28.75 2.861 1 55.97 160 ARG B CA 1
ATOM 2659 C C . ARG B 1 160 ? -19.969 28.859 3.102 1 55.97 160 ARG B C 1
ATOM 2661 O O . ARG B 1 160 ? -20.719 27.922 2.797 1 55.97 160 ARG B O 1
ATOM 2668 N N . PRO B 1 161 ? -20.312 29.766 3.955 1 49.91 161 PRO B N 1
ATOM 2669 C CA . PRO B 1 161 ? -21.703 30.094 4.297 1 49.91 161 PRO B CA 1
ATOM 2670 C C . PRO B 1 161 ? -22.609 30.156 3.072 1 49.91 161 PRO B C 1
ATOM 2672 O O . PRO B 1 161 ? -22.156 30.547 1.989 1 49.91 161 PRO B O 1
ATOM 2675 N N . GLU B 1 162 ? -23.438 29.125 2.951 1 49.75 162 GLU B N 1
ATOM 2676 C CA . GLU B 1 162 ? -24.484 29.359 1.967 1 49.75 162 GLU B CA 1
ATOM 2677 C C . GLU B 1 162 ? -24.891 30.828 1.925 1 49.75 162 GLU B C 1
ATOM 2679 O O . GLU B 1 162 ? -25.078 31.453 2.969 1 49.75 162 GLU B O 1
ATOM 2684 N N . SER B 1 163 ? -24.406 31.547 1.057 1 49 163 SER B N 1
ATOM 2685 C CA . SER B 1 163 ? -25.031 32.844 0.823 1 49 163 SER B CA 1
ATOM 2686 C C . SER B 1 163 ? -26.516 32.844 1.172 1 49 163 SER B C 1
ATOM 2688 O O . SER B 1 163 ? -27.25 31.984 0.695 1 49 163 SER B O 1
ATOM 2690 N N . VAL B 1 164 ? -26.906 33 2.391 1 46.56 164 VAL B N 1
ATOM 2691 C CA . VAL B 1 164 ? -28.297 33.312 2.672 1 46.56 164 VAL B CA 1
ATOM 2692 C C . VAL B 1 164 ? -28.891 34.094 1.499 1 46.56 164 VAL B C 1
ATOM 2694 O O . VAL B 1 164 ? -28.422 35.188 1.162 1 46.56 164 VAL B O 1
ATOM 2697 N N . ASP B 1 165 ? -29.203 33.406 0.441 1 46.59 165 ASP B N 1
ATOM 2698 C CA . ASP B 1 165 ? -30.094 34.125 -0.47 1 46.59 165 ASP B CA 1
ATOM 2699 C C . ASP B 1 165 ? -31.125 34.938 0.301 1 46.59 165 ASP B C 1
ATOM 2701 O O . ASP B 1 165 ? -32.062 34.375 0.862 1 46.59 165 ASP B O 1
ATOM 2705 N N . GLU B 1 166 ? -30.812 35.844 1.085 1 45.12 166 GLU B N 1
ATOM 2706 C CA . GLU B 1 166 ? -31.625 36.875 1.729 1 45.12 166 GLU B CA 1
ATOM 2707 C C . GLU B 1 166 ? -32.656 37.438 0.76 1 45.12 166 GLU B C 1
ATOM 2709 O O . GLU B 1 166 ? -33.344 38.406 1.078 1 45.12 166 GLU B O 1
ATOM 2714 N N . THR B 1 167 ? -32.562 37.062 -0.534 1 45.78 167 THR B N 1
ATOM 2715 C CA . THR B 1 167 ? -33.625 37.688 -1.318 1 45.78 167 THR B CA 1
ATOM 2716 C C . THR B 1 167 ? -34.969 37.062 -1.027 1 45.78 167 THR B C 1
ATOM 2718 O O . THR B 1 167 ? -35.938 37.219 -1.795 1 45.78 167 THR B O 1
ATOM 2721 N N . ARG B 1 168 ? -35.094 36 -0.195 1 44 168 ARG B N 1
ATOM 2722 C CA . ARG B 1 168 ? -36.5 35.688 -0.038 1 44 168 ARG B CA 1
ATOM 2723 C C . ARG B 1 168 ? -37.219 36.719 0.821 1 44 168 ARG B C 1
ATOM 2725 O O . ARG B 1 168 ? -36.781 37.031 1.928 1 44 168 ARG B O 1
ATOM 2732 N N . PRO B 1 169 ? -38.062 37.5 0.213 1 43.66 169 PRO B N 1
ATOM 2733 C CA . PRO B 1 169 ? -38.906 38.469 0.948 1 43.66 169 PRO B CA 1
ATOM 2734 C C . PRO B 1 169 ? -39.531 37.875 2.201 1 43.66 169 PRO B C 1
ATOM 2736 O O . PRO B 1 169 ? -39.812 36.656 2.236 1 43.66 1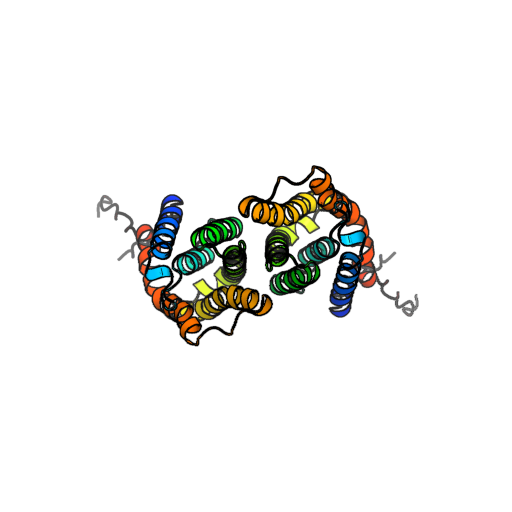69 PRO B O 1
ATOM 2739 N N . ILE B 1 170 ? -39.25 38.281 3.398 1 33 170 ILE B N 1
ATOM 2740 C CA . ILE B 1 170 ? -40.125 37.969 4.535 1 33 170 ILE B CA 1
ATOM 2741 C C . ILE B 1 170 ? -41.562 38.125 4.133 1 33 170 ILE B C 1
ATOM 2743 O O . ILE B 1 170 ? -41.938 39.031 3.375 1 33 170 ILE B O 1
#

Radius of gyration: 23.62 Å; Cα contacts (8 Å, |Δi|>4): 410; chains: 2; bounding box: 62×83×44 Å

pLDDT: mean 85.41, std 16.61, range [32.78, 98.31]

Sequenc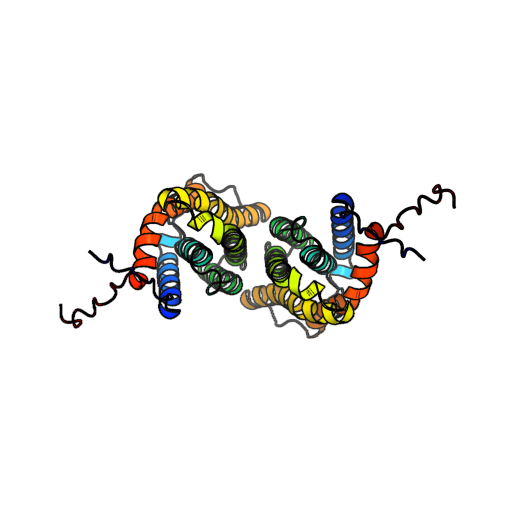e (340 aa):
MNSPQYLLRPVNPGFIAFSFVLAFLFNLMPWGHIQWIPDLVALVLVFWNIHQPRRVGMVVAFLLGLLMDVHEARLLGEHAMAYTMLSYFAITIHRRVLWFSVLSQALHVLPLLVLAHAVPIVIRLLMGAHLPDWQVILPPLIEAALWPFANAILLAPQRRPESVDETRPIMNSPQYLLRPVNPGFIAFSFVLAFLFNLMPWGHIQWIPDLVALVLVFWNIHQPRRVGMVVAFLLGLLMDVHEARLLGEHAMAYTMLSYFAITIHRRVLWFSVLSQALHVLPLLVLAHAVPIVIRLLMGAHLPDWQVILPPLIEAALWPFANAILLAPQRRPESVDETRPI